Protein 6JQD (pdb70)

Structure (mmCIF, N/CA/C/O backbone):
data_6JQD
#
_entry.id   6JQD
#
_cell.length_a   42.373
_cell.length_b   79.725
_cell.length_c   48.580
_cell.angle_alpha   90.000
_cell.angle_beta   115.850
_cell.angle_gamma   90.000
#
_symmetry.space_group_name_H-M   'P 1 21 1'
#
loop_
_entity.id
_entity.type
_entity.pdbx_description
1 polymer 'Carbonic anhydrase'
2 non-polymer 'ZINC ION'
3 water water
#
loop_
_atom_site.group_PDB
_atom_site.id
_atom_site.type_symbol
_atom_site.label_atom_id
_atom_site.label_alt_id
_atom_site.label_comp_id
_atom_site.label_asym_id
_atom_site.label_entity_id
_atom_site.label_seq_id
_atom_site.pdbx_PDB_ins_code
_atom_site.Cartn_x
_atom_site.Cartn_y
_atom_site.Cartn_z
_atom_site.occupancy
_atom_site.B_iso_or_equiv
_atom_site.auth_seq_id
_atom_site.auth_comp_id
_atom_site.auth_asym_id
_atom_site.auth_atom_id
_atom_site.pdbx_PDB_model_num
ATOM 1 N N . MET A 1 1 ? 105.700 5.462 120.677 1.00 42.33 1 MET A N 1
ATOM 2 C CA . MET A 1 1 ? 104.817 5.941 121.801 1.00 35.41 1 MET A CA 1
ATOM 3 C C . MET A 1 1 ? 104.630 7.458 121.736 1.00 33.23 1 MET A C 1
ATOM 4 O O . MET A 1 1 ? 103.730 7.948 122.443 1.00 33.23 1 MET A O 1
ATOM 9 N N . THR A 1 2 ? 105.455 8.169 120.953 1.00 30.26 2 THR A N 1
ATOM 10 C CA . THR A 1 2 ? 105.334 9.626 120.658 1.00 23.39 2 THR A CA 1
ATOM 11 C C . THR A 1 2 ? 105.279 9.811 119.128 1.00 19.40 2 THR A C 1
ATOM 12 O O . THR A 1 2 ? 106.139 10.461 118.572 1.00 19.27 2 THR A O 1
ATOM 16 N N . ASN A 1 3 ? 104.224 9.352 118.461 1.00 16.97 3 ASN A N 1
ATOM 17 C CA . ASN A 1 3 ? 104.109 9.511 116.979 1.00 19.38 3 ASN A CA 1
ATOM 18 C C . ASN A 1 3 ? 104.181 10.991 116.563 1.00 18.40 3 ASN A C 1
ATOM 19 O O . ASN A 1 3 ? 104.950 11.301 115.684 1.00 17.00 3 ASN A O 1
ATOM 24 N N . VAL A 1 4 ? 103.407 11.887 117.168 1.00 17.73 4 VAL A N 1
ATOM 25 C CA . VAL A 1 4 ? 103.458 13.337 116.831 1.00 18.41 4 VAL A CA 1
ATOM 26 C C . VAL A 1 4 ? 104.905 13.847 116.964 1.00 16.47 4 VAL A C 1
ATOM 27 O O . VAL A 1 4 ? 105.385 14.520 116.043 1.00 18.44 4 VAL A O 1
ATOM 31 N N . ALA A 1 5 ? 105.597 13.530 118.069 1.00 15.69 5 ALA A N 1
ATOM 32 C CA . ALA A 1 5 ? 106.943 14.111 118.295 1.00 16.57 5 ALA A CA 1
ATOM 33 C C . ALA A 1 5 ? 107.873 13.539 117.236 1.00 16.04 5 ALA A C 1
ATOM 34 O O . ALA A 1 5 ? 108.729 14.274 116.726 1.00 15.66 5 ALA A O 1
ATOM 36 N N . ASP A 1 6 ? 107.662 12.267 116.885 1.00 20.04 6 ASP A N 1
ATOM 37 C CA . ASP A 1 6 ? 108.580 11.508 116.000 1.00 17.77 6 ASP A CA 1
ATOM 38 C C . ASP A 1 6 ? 108.426 12.038 114.585 1.00 18.07 6 ASP A C 1
ATOM 39 O O . ASP A 1 6 ? 109.466 12.260 113.918 1.00 19.40 6 ASP A O 1
ATOM 44 N N . ILE A 1 7 ? 107.205 12.289 114.154 1.00 17.37 7 ILE A N 1
ATOM 45 C CA . ILE A 1 7 ? 106.978 12.794 112.763 1.00 15.77 7 ILE A CA 1
ATOM 46 C C . ILE A 1 7 ? 107.490 14.229 112.645 1.00 16.71 7 ILE A C 1
ATOM 47 O O . ILE A 1 7 ? 108.008 14.597 111.625 1.00 17.97 7 ILE A O 1
ATOM 52 N N . GLU A 1 8 ? 107.332 15.041 113.664 1.00 14.92 8 GLU A N 1
ATOM 53 C CA . GLU A 1 8 ? 107.774 16.470 113.594 1.00 16.75 8 GLU A CA 1
ATOM 54 C C . GLU A 1 8 ? 109.314 16.515 113.504 1.00 17.32 8 GLU A C 1
ATOM 55 O O . GLU A 1 8 ? 109.844 17.288 112.690 1.00 18.63 8 GLU A O 1
ATOM 61 N N . ALA A 1 9 ? 110.014 15.725 114.298 1.00 19.99 9 ALA A N 1
ATOM 62 C CA . ALA A 1 9 ? 111.490 15.645 114.279 1.00 19.53 9 ALA A CA 1
ATOM 63 C C . ALA A 1 9 ? 111.986 15.112 112.925 1.00 20.60 9 ALA A C 1
ATOM 64 O O . ALA A 1 9 ? 113.019 15.589 112.408 1.00 20.67 9 ALA A O 1
ATOM 66 N N . ALA A 1 10 ? 111.330 14.085 112.384 1.00 21.71 10 ALA A N 1
ATOM 67 C CA . ALA A 1 10 ? 111.679 13.509 111.058 1.00 19.41 10 ALA A CA 1
ATOM 68 C C . ALA A 1 10 ? 111.373 14.554 109.971 1.00 18.80 10 ALA A C 1
ATOM 69 O O . ALA A 1 10 ? 112.159 14.736 109.001 1.00 19.08 10 ALA A O 1
ATOM 71 N N . ASN A 1 11 ? 110.261 15.276 110.102 1.00 17.68 11 ASN A N 1
ATOM 72 C CA . ASN A 1 11 ? 109.948 16.372 109.150 1.00 15.42 11 ASN A CA 1
ATOM 73 C C . ASN A 1 11 ? 111.005 17.489 109.232 1.00 17.91 11 ASN A C 1
ATOM 74 O O . ASN A 1 11 ? 111.243 18.105 108.199 1.00 21.36 11 ASN A O 1
ATOM 79 N N . ALA A 1 12 ? 111.651 17.733 110.377 1.00 18.06 12 ALA A N 1
ATOM 80 C CA . ALA A 1 12 ? 112.621 18.852 110.491 1.00 19.63 12 ALA A CA 1
ATOM 81 C C . ALA A 1 12 ? 113.860 18.489 109.665 1.00 20.60 12 ALA A C 1
ATOM 82 O O . ALA A 1 12 ? 114.390 19.405 108.977 1.00 20.58 12 ALA A O 1
ATOM 84 N N . GLN A 1 13 ? 114.230 17.195 109.644 1.00 22.01 13 GLN A N 1
ATOM 85 C CA . GLN A 1 13 ? 115.363 16.689 108.814 1.00 24.39 13 GLN A CA 1
ATOM 86 C C . GLN A 1 13 ? 114.989 16.804 107.322 1.00 22.78 13 GLN A C 1
ATOM 87 O O . GLN A 1 13 ? 115.832 17.181 106.483 1.00 24.29 13 GLN A O 1
ATOM 93 N N . TYR A 1 14 ? 113.754 16.476 106.974 1.00 21.82 14 TYR A N 1
ATOM 94 C CA . TYR A 1 14 ? 113.288 16.520 105.571 1.00 20.46 14 TYR A CA 1
ATOM 95 C C . TYR A 1 14 ? 113.343 17.976 105.078 1.00 22.52 14 TYR A C 1
ATOM 96 O O . TYR A 1 14 ? 113.836 18.288 103.976 1.00 21.64 14 TYR A O 1
ATOM 105 N N . ALA A 1 15 ? 112.792 18.897 105.862 1.00 23.43 15 ALA A N 1
ATOM 106 C CA . ALA A 1 15 ? 112.675 20.316 105.488 1.00 23.72 15 ALA A CA 1
ATOM 107 C C . ALA A 1 15 ? 114.077 20.926 105.357 1.00 24.06 15 ALA A C 1
ATOM 108 O O . ALA A 1 15 ? 114.239 21.753 104.484 1.00 20.34 15 ALA A O 1
ATOM 110 N N . ALA A 1 16 ? 115.007 20.550 106.233 1.00 24.84 16 ALA A N 1
ATOM 111 C CA . ALA A 1 16 ? 116.402 21.061 106.262 1.00 26.65 16 ALA A CA 1
ATOM 112 C C . ALA A 1 16 ? 117.057 20.925 104.884 1.00 27.88 16 ALA A C 1
ATOM 113 O O . ALA A 1 16 ? 117.879 21.822 104.537 1.00 30.52 16 ALA A O 1
ATOM 115 N N . ALA A 1 17 ? 116.709 19.860 104.152 1.00 28.22 17 ALA A N 1
ATOM 116 C CA . ALA A 1 17 ? 117.353 19.388 102.898 1.00 24.55 17 ALA A CA 1
ATOM 117 C C . ALA A 1 17 ? 116.432 19.540 101.676 1.00 26.77 17 ALA A C 1
ATOM 118 O O . ALA A 1 17 ? 116.890 19.258 100.539 1.00 29.62 17 ALA A O 1
ATOM 120 N N . PHE A 1 18 ? 115.199 20.016 101.894 1.00 27.61 18 PHE A N 1
ATOM 121 C CA . PHE A 1 18 ? 114.153 20.204 100.854 1.00 26.62 18 PHE A CA 1
ATOM 122 C C . PHE A 1 18 ? 114.455 21.437 99.991 1.00 26.81 18 PHE A C 1
ATOM 123 O O . PHE A 1 18 ? 114.802 22.513 100.500 1.00 22.44 18 PHE A O 1
ATOM 131 N N . THR A 1 19 ? 114.269 21.272 98.688 1.00 26.61 19 THR A N 1
ATOM 132 C CA . THR A 1 19 ? 114.473 22.320 97.663 1.00 26.43 19 THR A CA 1
ATOM 133 C C . THR A 1 19 ? 113.454 22.105 96.544 1.00 26.42 19 THR A C 1
ATOM 134 O O . THR A 1 19 ? 113.673 22.623 95.456 1.00 27.86 19 THR A O 1
ATOM 138 N N . LYS A 1 20 ? 112.366 21.368 96.793 1.00 25.83 20 LYS A N 1
ATOM 139 C CA . LYS A 1 20 ? 111.363 21.091 95.720 1.00 27.96 20 LYS A CA 1
ATOM 140 C C . LYS A 1 20 ? 110.169 22.056 95.834 1.00 27.36 20 LYS A C 1
ATOM 141 O O . LYS A 1 20 ? 109.087 21.670 95.403 1.00 27.00 20 LYS A O 1
ATOM 147 N N . GLY A 1 21 ? 110.331 23.221 96.462 1.00 25.90 21 GLY A N 1
ATOM 148 C CA . GLY A 1 21 ? 109.226 24.141 96.780 1.00 24.82 21 GLY A CA 1
ATOM 149 C C . GLY A 1 21 ? 108.558 24.783 95.572 1.00 25.45 21 GLY A C 1
ATOM 150 O O . GLY A 1 21 ? 107.439 25.295 95.739 1.00 22.91 21 GLY A O 1
ATOM 151 N N . HIS A 1 22 ? 109.172 24.754 94.382 1.00 26.86 22 HIS A N 1
ATOM 152 C CA . HIS A 1 22 ? 108.597 25.388 93.157 1.00 29.56 22 HIS A CA 1
ATOM 153 C C . HIS A 1 22 ? 107.989 24.333 92.223 1.00 29.86 22 HIS A C 1
ATOM 154 O O . HIS A 1 22 ? 107.605 24.717 91.083 1.00 32.12 22 HIS A O 1
ATOM 161 N N . LEU A 1 23 ? 107.848 23.069 92.647 1.00 28.07 23 LEU A N 1
ATOM 162 C CA . LEU A 1 23 ? 107.113 22.081 91.808 1.00 31.59 23 LEU A CA 1
ATOM 163 C C . LEU A 1 23 ? 105.698 22.607 91.561 1.00 27.25 23 LEU A C 1
ATOM 164 O O . LEU A 1 23 ? 105.021 23.049 92.495 1.00 32.29 23 LEU A O 1
ATOM 169 N N . PRO A 1 24 ? 105.182 22.508 90.314 1.00 27.77 24 PRO A N 1
ATOM 170 C CA . PRO A 1 24 ? 103.791 22.851 90.015 1.00 27.13 24 PRO A CA 1
ATOM 171 C C . PRO A 1 24 ? 102.809 21.794 90.548 1.00 26.33 24 PRO A C 1
ATOM 172 O O . PRO A 1 24 ? 103.223 20.655 90.765 1.00 24.50 24 PRO A O 1
ATOM 176 N N . GLY A 1 25 ? 101.543 22.172 90.673 1.00 26.52 25 GLY A N 1
ATOM 177 C CA . GLY A 1 25 ? 100.450 21.295 91.125 1.00 24.03 25 GLY A CA 1
ATOM 178 C C . GLY A 1 25 ? 100.166 20.164 90.133 1.00 21.65 25 GLY A C 1
ATOM 179 O O . GLY A 1 25 ? 100.193 18.989 90.520 1.00 22.27 25 GLY A O 1
ATOM 180 N N . PRO A 1 26 ? 99.836 20.453 88.851 1.00 23.16 26 PRO A N 1
ATOM 181 C CA . PRO A 1 26 ? 99.510 19.396 87.886 1.00 19.97 26 PRO A CA 1
ATOM 182 C C . PRO A 1 26 ? 100.618 18.357 87.833 1.00 20.69 26 PRO A C 1
ATOM 183 O O . PRO A 1 26 ? 101.757 18.737 87.622 1.00 18.86 26 PRO A O 1
ATOM 187 N N . PRO A 1 27 ? 100.321 17.037 88.023 1.00 19.08 27 PRO A N 1
ATOM 188 C CA . PRO A 1 27 ? 101.341 15.993 87.961 1.00 18.42 27 PRO A CA 1
ATOM 189 C C . PRO A 1 27 ? 102.081 15.897 86.611 1.00 17.55 27 PRO A C 1
ATOM 190 O O . PRO A 1 27 ? 101.463 15.943 85.608 1.00 17.91 27 PRO A O 1
ATOM 194 N N . LYS A 1 28 ? 103.414 15.795 86.651 1.00 21.62 28 LYS A N 1
ATOM 195 C CA . LYS A 1 28 ? 104.313 15.858 85.482 1.00 21.21 28 LYS A CA 1
ATOM 196 C C . LYS A 1 28 ? 103.997 14.734 84.512 1.00 21.66 28 LYS A C 1
ATOM 197 O O . LYS A 1 28 ? 103.953 14.989 83.273 1.00 24.16 28 LYS A O 1
ATOM 203 N N . ARG A 1 29 ? 103.745 13.547 85.059 1.00 20.34 29 ARG A N 1
ATOM 204 C CA . ARG A 1 29 ? 103.467 12.318 84.286 1.00 18.34 29 ARG A CA 1
ATOM 205 C C . ARG A 1 29 ? 101.983 12.238 83.913 1.00 17.53 29 ARG A C 1
ATOM 206 O O . ARG A 1 29 ? 101.599 11.211 83.352 1.00 15.18 29 ARG A O 1
ATOM 214 N N . LYS A 1 30 ? 101.150 13.212 84.270 1.00 18.21 30 LYS A N 1
ATOM 215 C CA . LYS A 1 30 ? 99.722 13.162 83.894 1.00 17.13 30 LYS A CA 1
ATOM 216 C C . LYS A 1 30 ? 99.087 11.799 84.254 1.00 17.82 30 LYS A C 1
ATOM 217 O O . LYS A 1 30 ? 98.262 11.206 83.418 1.00 16.60 30 LYS A O 1
ATOM 223 N N . LEU A 1 31 ? 99.393 11.347 85.467 1.00 18.09 31 LEU A N 1
ATOM 224 C CA . LEU A 1 31 ? 99.027 10.017 85.989 1.00 19.28 31 LEU A CA 1
ATOM 225 C C . LEU A 1 31 ? 98.353 10.125 87.359 1.00 16.74 31 LEU A C 1
ATOM 226 O O . LEU A 1 31 ? 98.806 10.918 88.204 1.00 14.94 31 LEU A O 1
ATOM 231 N N . ALA A 1 32 ? 97.306 9.330 87.558 1.00 14.24 32 ALA A N 1
ATOM 232 C CA . ALA A 1 32 ? 96.704 9.032 88.879 1.00 13.64 32 ALA A CA 1
ATOM 233 C C . ALA A 1 32 ? 96.913 7.554 89.178 1.00 14.24 32 ALA A C 1
ATOM 234 O O . ALA A 1 32 ? 96.683 6.695 88.313 1.00 13.09 32 ALA A O 1
ATOM 236 N N . VAL A 1 33 ? 97.439 7.310 90.363 1.00 14.21 33 VAL A N 1
ATOM 237 C CA . VAL A 1 33 ? 97.542 5.950 90.974 1.00 14.86 33 VAL A CA 1
ATOM 238 C C . VAL A 1 33 ? 96.404 5.760 91.994 1.00 15.21 33 VAL A C 1
ATOM 239 O O . VAL A 1 33 ? 96.226 6.645 92.870 1.00 18.11 33 VAL A O 1
ATOM 243 N N . VAL A 1 34 ? 95.723 4.608 91.966 1.00 16.48 34 VAL A N 1
ATOM 244 C CA . VAL A 1 34 ? 94.763 4.191 93.021 1.00 14.44 34 VAL A CA 1
ATOM 245 C C . VAL A 1 34 ? 95.293 2.898 93.637 1.00 13.75 34 VAL A C 1
ATOM 246 O O . VAL A 1 34 ? 95.447 1.909 92.914 1.00 14.64 34 VAL A O 1
ATOM 250 N N . THR A 1 35 ? 95.615 2.949 94.926 1.00 14.28 35 THR A N 1
ATOM 251 C CA . THR A 1 35 ? 96.060 1.761 95.673 1.00 14.04 35 THR A CA 1
ATOM 252 C C . THR A 1 35 ? 95.538 1.723 97.112 1.00 14.67 35 THR A C 1
ATOM 253 O O . THR A 1 35 ? 94.689 2.580 97.552 1.00 12.05 35 THR A O 1
ATOM 257 N N . CYS A 1 36 ? 95.949 0.683 97.852 1.00 15.02 36 CYS A N 1
ATOM 258 C CA . CYS A 1 36 ? 95.540 0.494 99.253 1.00 15.07 36 CYS A CA 1
ATOM 259 C C . CYS A 1 36 ? 96.355 1.413 100.157 1.00 15.04 36 CYS A C 1
ATOM 260 O O . CYS A 1 36 ? 97.512 1.791 99.835 1.00 13.20 36 CYS A O 1
ATOM 263 N N . MET A 1 37 ? 95.767 1.713 101.286 1.00 14.50 37 MET A N 1
ATOM 264 C CA . MET A 1 37 ? 96.403 2.467 102.410 1.00 16.26 37 MET A CA 1
ATOM 265 C C . MET A 1 37 ? 97.461 1.606 103.116 1.00 14.96 37 MET A C 1
ATOM 266 O O . MET A 1 37 ? 98.120 2.082 104.111 1.00 14.97 37 MET A O 1
ATOM 271 N N . ASP A 1 38 ? 97.639 0.361 102.691 1.00 15.25 38 ASP A N 1
ATOM 272 C CA . ASP A 1 38 ? 98.468 -0.632 103.405 1.00 15.52 38 ASP A CA 1
ATOM 273 C C . ASP A 1 38 ? 99.838 -0.052 103.743 1.00 13.87 38 ASP A C 1
ATOM 274 O O . ASP A 1 38 ? 100.425 0.584 102.892 1.00 16.58 38 ASP A O 1
ATOM 279 N N . ALA A 1 39 ? 100.288 -0.220 105.001 1.00 13.22 39 ALA A N 1
ATOM 280 C CA . ALA A 1 39 ? 101.467 0.476 105.546 1.00 14.74 39 ALA A CA 1
ATOM 281 C C . ALA A 1 39 ? 102.743 -0.022 104.849 1.00 16.37 39 ALA A C 1
ATOM 282 O O . ALA A 1 39 ? 103.738 0.687 104.871 1.00 17.63 39 ALA A O 1
ATOM 284 N N . ARG A 1 40 ? 102.727 -1.216 104.241 1.00 17.09 40 ARG A N 1
ATOM 285 C CA . ARG A 1 40 ? 103.930 -1.806 103.608 1.00 18.20 40 ARG A CA 1
ATOM 286 C C . ARG A 1 40 ? 104.196 -1.292 102.177 1.00 17.44 40 ARG A C 1
ATOM 287 O O . ARG A 1 40 ? 105.260 -1.633 101.607 1.00 17.88 40 ARG A O 1
ATOM 295 N N . ILE A 1 41 ? 103.264 -0.540 101.587 1.00 17.70 41 ILE A N 1
ATOM 296 C CA . ILE A 1 41 ? 103.400 0.051 100.233 1.00 16.68 41 ILE A CA 1
ATOM 297 C C . ILE A 1 41 ? 103.817 1.520 100.344 1.00 17.12 41 ILE A C 1
ATOM 298 O O . ILE A 1 41 ? 102.961 2.348 100.695 1.00 17.52 41 ILE A O 1
ATOM 303 N N . ASP A 1 42 ? 105.099 1.799 100.070 1.00 19.74 42 ASP A N 1
ATOM 304 C CA . ASP A 1 42 ? 105.569 3.132 99.662 1.00 19.61 42 ASP A CA 1
ATOM 305 C C . ASP A 1 42 ? 105.359 3.252 98.152 1.00 21.44 42 ASP A C 1
ATOM 306 O O . ASP A 1 42 ? 106.164 2.699 97.355 1.00 20.00 42 ASP A O 1
ATOM 311 N N . VAL A 1 43 ? 104.387 4.058 97.758 1.00 21.08 43 VAL A N 1
ATOM 312 C CA . VAL A 1 43 ? 104.004 4.120 96.328 1.00 17.96 43 VAL A CA 1
ATOM 313 C C . VAL A 1 43 ? 105.219 4.655 95.555 1.00 18.49 43 VAL A C 1
ATOM 314 O O . VAL A 1 43 ? 105.561 4.061 94.561 1.00 19.30 43 VAL A O 1
ATOM 318 N N . PHE A 1 44 ? 105.892 5.702 96.022 1.00 18.99 44 PHE A N 1
ATOM 319 C CA . PHE A 1 44 ? 106.992 6.396 95.304 1.00 17.22 44 PHE A CA 1
ATOM 320 C C . PHE A 1 44 ? 108.142 5.428 95.050 1.00 20.02 44 PHE A C 1
ATOM 321 O O . PHE A 1 44 ? 108.730 5.507 93.962 1.00 18.49 44 PHE A O 1
ATOM 329 N N . SER A 1 45 ? 108.468 4.575 96.018 1.00 18.96 45 SER A N 1
ATOM 330 C CA . SER A 1 45 ? 109.594 3.611 95.897 1.00 20.40 45 SER A CA 1
ATOM 331 C C . SER A 1 45 ? 109.146 2.484 94.945 1.00 20.34 45 SER A C 1
ATOM 332 O O . SER A 1 45 ? 109.896 2.180 94.008 1.00 18.88 45 SER A O 1
ATOM 335 N N . VAL A 1 46 ? 107.931 1.925 95.126 1.00 20.20 46 VAL A N 1
ATOM 336 C CA . VAL A 1 46 ? 107.426 0.734 94.358 1.00 17.99 46 VAL A CA 1
ATOM 337 C C . VAL A 1 46 ? 107.401 1.016 92.837 1.00 18.89 46 VAL A C 1
ATOM 338 O O . VAL A 1 46 ? 107.722 0.074 92.017 1.00 17.63 46 VAL A O 1
ATOM 342 N N . LEU A 1 47 ? 107.045 2.252 92.440 1.00 18.23 47 LEU A N 1
ATOM 343 C CA . LEU A 1 47 ? 106.772 2.702 91.042 1.00 19.19 47 LEU A CA 1
ATOM 344 C C . LEU A 1 47 ? 107.917 3.590 90.532 1.00 18.47 47 LEU A C 1
ATOM 345 O O . LEU A 1 47 ? 107.818 4.034 89.383 1.00 18.81 47 LEU A O 1
ATOM 350 N N . GLY A 1 48 ? 108.828 4.038 91.405 1.00 22.11 48 GLY A N 1
ATOM 351 C CA . GLY A 1 48 ? 109.922 4.954 91.019 1.00 19.57 48 GLY A CA 1
ATOM 352 C C . GLY A 1 48 ? 109.416 6.359 90.732 1.00 22.05 48 GLY A C 1
ATOM 353 O O . GLY A 1 48 ? 109.877 6.989 89.730 1.00 22.24 48 GLY A O 1
ATOM 354 N N . LEU A 1 49 ? 108.462 6.833 91.548 1.00 20.32 49 LEU A N 1
ATOM 355 C CA . LEU A 1 49 ? 107.922 8.211 91.450 1.00 21.47 49 LEU A CA 1
ATOM 356 C C . LEU A 1 49 ? 108.880 9.129 92.216 1.00 23.11 49 LEU A C 1
ATOM 357 O O . LEU A 1 49 ? 109.468 8.654 93.225 1.00 22.43 49 LEU A O 1
ATOM 362 N N . THR A 1 50 ? 108.995 10.375 91.769 1.00 23.94 50 THR A N 1
ATOM 363 C CA . THR A 1 50 ? 109.541 11.547 92.508 1.00 24.36 50 THR A CA 1
ATOM 364 C C . THR A 1 50 ? 108.423 12.568 92.793 1.00 22.49 50 THR A C 1
ATOM 365 O O . THR A 1 50 ? 107.370 12.499 92.120 1.00 22.01 50 THR A O 1
ATOM 369 N N . GLU A 1 51 ? 108.658 13.470 93.743 1.00 20.24 51 GLU A N 1
ATOM 370 C CA . GLU A 1 51 ? 107.676 14.519 94.125 1.00 22.98 51 GLU A CA 1
ATOM 371 C C . GLU A 1 51 ? 107.296 15.207 92.819 1.00 17.94 51 GLU A C 1
ATOM 372 O O . GLU A 1 51 ? 108.220 15.404 92.015 1.00 16.72 51 GLU A O 1
ATOM 378 N N . GLY A 1 52 ? 106.005 15.462 92.611 1.00 17.69 52 GLY A N 1
ATOM 379 C CA . GLY A 1 52 ? 105.434 16.187 91.457 1.00 18.44 52 GLY A CA 1
ATOM 380 C C . GLY A 1 52 ? 105.013 15.255 90.294 1.00 16.68 52 GLY A C 1
ATOM 381 O O . GLY A 1 52 ? 104.380 15.760 89.368 1.00 19.29 52 GLY A O 1
ATOM 382 N N . ASP A 1 53 ? 105.323 13.956 90.310 1.00 18.53 53 ASP A N 1
ATOM 383 C CA . ASP A 1 53 ? 105.035 13.052 89.153 1.00 16.97 53 ASP A CA 1
ATOM 384 C C . ASP A 1 53 ? 103.534 12.709 88.995 1.00 16.91 53 ASP A C 1
ATOM 385 O O . ASP A 1 53 ? 103.031 12.756 87.812 1.00 17.16 53 ASP A O 1
ATOM 390 N N . ALA A 1 54 ? 102.902 12.147 90.038 1.00 17.04 54 ALA A N 1
ATOM 391 C CA . ALA A 1 54 ? 101.581 11.472 89.955 1.00 17.22 54 ALA A CA 1
ATOM 392 C C . ALA A 1 54 ? 100.702 11.754 91.180 1.00 14.46 54 ALA A C 1
ATOM 393 O O . ALA A 1 54 ? 101.237 11.726 92.329 1.00 16.13 54 ALA A O 1
ATOM 395 N N . HIS A 1 55 ? 99.407 11.984 90.974 1.00 15.26 55 HIS A N 1
ATOM 396 C CA . HIS A 1 55 ? 98.435 11.910 92.092 1.00 13.37 55 HIS A CA 1
ATOM 397 C C . HIS A 1 55 ? 98.409 10.482 92.616 1.00 12.79 55 HIS A C 1
ATOM 398 O O . HIS A 1 55 ? 98.483 9.500 91.826 1.00 13.09 55 HIS A O 1
ATOM 405 N N . VAL A 1 56 ? 98.447 10.343 93.934 1.00 12.24 56 VAL A N 1
ATOM 406 C CA . VAL A 1 56 ? 98.323 9.012 94.618 1.00 13.76 56 VAL A CA 1
ATOM 407 C C . VAL A 1 56 ? 97.105 9.012 95.558 1.00 12.37 56 VAL A C 1
ATOM 408 O O . VAL A 1 56 ? 97.082 9.754 96.549 1.00 13.68 56 VAL A O 1
ATOM 412 N N . ILE A 1 57 ? 96.109 8.221 95.188 1.00 11.47 57 ILE A N 1
ATOM 413 C CA . ILE A 1 57 ? 94.803 8.034 95.870 1.00 11.48 57 ILE A CA 1
ATOM 414 C C . ILE A 1 57 ? 94.871 6.719 96.631 1.00 13.05 57 ILE A C 1
ATOM 415 O O . ILE A 1 57 ? 95.186 5.712 95.982 1.00 14.18 57 ILE A O 1
ATOM 420 N N . ARG A 1 58 ? 94.723 6.752 97.960 1.00 12.34 58 ARG A N 1
ATOM 421 C CA . ARG A 1 58 ? 94.807 5.518 98.780 1.00 13.95 58 ARG A CA 1
ATOM 422 C C . ARG A 1 58 ? 93.572 5.377 99.665 1.00 12.14 58 ARG A C 1
ATOM 423 O O . ARG A 1 58 ? 93.137 6.345 100.344 1.00 10.89 58 ARG A O 1
ATOM 431 N N . ASN A 1 59 ? 92.998 4.180 99.708 1.00 11.82 59 ASN A N 1
ATOM 432 C CA . ASN A 1 59 ? 91.859 3.881 100.600 1.00 13.16 59 ASN A CA 1
ATOM 433 C C . ASN A 1 59 ? 91.962 2.395 100.928 1.00 12.14 59 ASN A C 1
ATOM 434 O O . ASN A 1 59 ? 92.809 1.709 100.294 1.00 13.74 59 ASN A O 1
ATOM 439 N N . ALA A 1 60 ? 91.143 1.937 101.857 1.00 13.19 60 ALA A N 1
ATOM 440 C CA . ALA A 1 60 ? 91.113 0.531 102.319 1.00 13.06 60 ALA A CA 1
ATOM 441 C C . ALA A 1 60 ? 90.675 -0.351 101.143 1.00 14.08 60 ALA A C 1
ATOM 442 O O . ALA A 1 60 ? 89.560 -0.198 100.670 1.00 13.30 60 ALA A O 1
ATOM 444 N N . GLY A 1 61 ? 91.582 -1.193 100.684 1.00 13.96 61 GLY A N 1
ATOM 445 C CA . GLY A 1 61 ? 91.424 -2.065 99.517 1.00 14.36 61 GLY A CA 1
ATOM 446 C C . GLY A 1 61 ? 91.829 -1.448 98.175 1.00 13.60 61 GLY A C 1
ATOM 447 O O . GLY A 1 61 ? 91.958 -2.210 97.175 1.00 16.57 61 GLY A O 1
ATOM 448 N N . GLY A 1 62 ? 92.011 -0.145 98.075 1.00 13.28 62 GLY A N 1
ATOM 449 C CA . GLY A 1 62 ? 92.334 0.503 96.783 1.00 12.22 62 GLY A CA 1
ATOM 450 C C . GLY A 1 62 ? 91.146 0.501 95.846 1.00 11.58 62 GLY A C 1
ATOM 451 O O . GLY A 1 62 ? 91.291 0.294 94.581 1.00 13.96 62 GLY A O 1
ATOM 452 N N . ARG A 1 63 ? 89.957 0.717 96.414 1.00 13.10 63 ARG A N 1
ATOM 453 C CA . ARG A 1 63 ? 88.712 0.532 95.665 1.00 12.42 63 ARG A CA 1
ATOM 454 C C . ARG A 1 63 ? 88.482 1.739 94.750 1.00 13.31 63 ARG A C 1
ATOM 455 O O . ARG A 1 63 ? 88.399 2.904 95.223 1.00 14.23 63 ARG A O 1
ATOM 463 N N . ALA A 1 64 ? 88.174 1.439 93.504 1.00 12.63 64 ALA A N 1
ATOM 464 C CA . ALA A 1 64 ? 87.960 2.457 92.451 1.00 12.95 64 ALA A CA 1
ATOM 465 C C . ALA A 1 64 ? 86.669 3.219 92.704 1.00 13.72 64 ALA A C 1
ATOM 466 O O . ALA A 1 64 ? 86.666 4.432 92.394 1.00 15.03 64 ALA A O 1
ATOM 468 N N . SER A 1 65 ? 85.609 2.564 93.163 1.00 13.53 65 SER A N 1
ATOM 469 C CA . SER A 1 65 ? 84.303 3.235 93.402 1.00 13.86 65 SER A CA 1
ATOM 470 C C . SER A 1 65 ? 84.472 4.485 94.255 1.00 14.33 65 SER A C 1
ATOM 471 O O . SER A 1 65 ? 83.941 5.516 93.910 1.00 18.22 65 SER A O 1
ATOM 474 N N . GLU A 1 66 ? 85.152 4.373 95.374 1.00 13.07 66 GLU A N 1
ATOM 475 C CA . GLU A 1 66 ? 85.408 5.513 96.273 1.00 14.52 66 GLU A CA 1
ATOM 476 C C . GLU A 1 66 ? 86.447 6.487 95.680 1.00 13.73 66 GLU A C 1
ATOM 477 O O . GLU A 1 66 ? 86.341 7.708 95.983 1.00 15.54 66 GLU A O 1
ATOM 483 N N . ALA A 1 67 ? 87.466 5.990 95.001 1.00 13.61 67 ALA A N 1
ATOM 484 C CA . ALA A 1 67 ? 88.477 6.825 94.312 1.00 13.86 67 ALA A CA 1
ATOM 485 C C . ALA A 1 67 ? 87.856 7.721 93.204 1.00 14.43 67 ALA A C 1
ATOM 486 O O . ALA A 1 67 ? 88.537 8.671 92.777 1.00 14.95 67 ALA A O 1
ATOM 488 N N . LEU A 1 68 ? 86.662 7.446 92.671 1.00 16.17 68 LEU A N 1
ATOM 489 C CA . LEU A 1 68 ? 86.170 8.210 91.494 1.00 15.09 68 LEU A CA 1
ATOM 490 C C . LEU A 1 68 ? 86.181 9.730 91.782 1.00 14.80 68 LEU A C 1
ATOM 491 O O . LEU A 1 68 ? 86.569 10.488 90.861 1.00 13.86 68 LEU A O 1
ATOM 496 N N . ARG A 1 69 ? 85.726 10.194 92.946 1.00 14.36 69 ARG A N 1
ATOM 497 C CA . ARG A 1 69 ? 85.662 11.670 93.184 1.00 15.25 69 ARG A CA 1
ATOM 498 C C . ARG A 1 69 ? 87.048 12.273 92.917 1.00 14.74 69 ARG A C 1
ATOM 499 O O . ARG A 1 69 ? 87.165 13.256 92.215 1.00 12.54 69 ARG A O 1
ATOM 507 N N . SER A 1 70 ? 88.057 11.676 93.540 1.00 13.33 70 SER A N 1
ATOM 508 C CA . SER A 1 70 ? 89.480 12.070 93.436 1.00 13.35 70 SER A CA 1
ATOM 509 C C . SER A 1 70 ? 89.996 11.990 91.990 1.00 15.18 70 SER A C 1
ATOM 510 O O . SER A 1 70 ? 90.704 12.931 91.573 1.00 12.98 70 SER A O 1
ATOM 513 N N . LEU A 1 71 ? 89.682 10.918 91.252 1.00 15.49 71 LEU A N 1
ATOM 514 C CA . LEU A 1 71 ? 90.046 10.766 89.835 1.00 15.27 71 LEU A CA 1
ATOM 515 C C . LEU A 1 71 ? 89.439 11.910 89.032 1.00 14.38 71 LEU A C 1
ATOM 516 O O . LEU A 1 71 ? 90.186 12.456 88.214 1.00 14.70 71 LEU A O 1
ATOM 521 N N . ILE A 1 72 ? 88.156 12.245 89.166 1.00 13.93 72 ILE A N 1
ATOM 522 C CA . ILE A 1 72 ? 87.581 13.361 88.375 1.00 14.59 72 ILE A CA 1
ATOM 523 C C . ILE A 1 72 ? 88.328 14.655 88.702 1.00 16.44 72 ILE A C 1
ATOM 524 O O . ILE A 1 72 ? 88.610 15.413 87.814 1.00 15.58 72 ILE A O 1
ATOM 529 N N . ILE A 1 73 ? 88.716 14.887 89.947 1.00 15.11 73 ILE A N 1
ATOM 530 C CA . ILE A 1 73 ? 89.426 16.147 90.286 1.00 15.06 73 ILE A CA 1
ATOM 531 C C . ILE A 1 73 ? 90.830 16.069 89.669 1.00 14.84 73 ILE A C 1
ATOM 532 O O . ILE A 1 73 ? 91.291 17.051 89.135 1.00 13.99 73 ILE A O 1
ATOM 537 N N . SER A 1 74 ? 91.486 14.924 89.812 1.00 14.30 74 SER A N 1
ATOM 538 C CA . SER A 1 74 ? 92.826 14.667 89.224 1.00 14.08 74 SER A CA 1
ATOM 539 C C . SER A 1 74 ? 92.778 15.063 87.741 1.00 14.66 74 SER A C 1
ATOM 540 O O . SER A 1 74 ? 93.619 15.832 87.295 1.00 13.10 74 SER A O 1
ATOM 543 N N . GLN A 1 75 ? 91.809 14.554 86.990 1.00 15.10 75 GLN A N 1
ATOM 544 C CA . GLN A 1 75 ? 91.781 14.785 85.518 1.00 14.37 75 GLN A CA 1
ATOM 545 C C . GLN A 1 75 ? 91.353 16.225 85.220 1.00 16.39 75 GLN A C 1
ATOM 546 O O . GLN A 1 75 ? 91.960 16.888 84.334 1.00 18.59 75 GLN A O 1
ATOM 552 N N . ARG A 1 76 ? 90.305 16.720 85.877 1.00 17.23 76 ARG A N 1
ATOM 553 C CA . ARG A 1 76 ? 89.697 17.994 85.461 1.00 16.72 76 ARG A CA 1
ATOM 554 C C . ARG A 1 76 ? 90.462 19.206 86.000 1.00 17.51 76 ARG A C 1
ATOM 555 O O . ARG A 1 76 ? 90.464 20.218 85.274 1.00 21.25 76 ARG A O 1
ATOM 563 N N . LEU A 1 77 ? 91.033 19.158 87.206 1.00 17.73 77 LEU A N 1
ATOM 564 C CA . LEU A 1 77 ? 91.808 20.272 87.818 1.00 18.91 77 LEU A CA 1
ATOM 565 C C . LEU A 1 77 ? 93.323 20.050 87.644 1.00 20.31 77 LEU A C 1
ATOM 566 O O . LEU A 1 77 ? 94.032 21.054 87.580 1.00 20.27 77 LEU A O 1
ATOM 571 N N . GLY A 1 78 ? 93.779 18.796 87.565 1.00 19.10 78 GLY A N 1
ATOM 572 C CA . GLY A 1 78 ? 95.224 18.447 87.560 1.00 17.66 78 GLY A CA 1
ATOM 573 C C . GLY A 1 78 ? 95.725 17.939 86.221 1.00 17.45 78 GLY A C 1
ATOM 574 O O . GLY A 1 78 ? 96.970 17.698 86.125 1.00 16.92 78 GLY A O 1
ATOM 575 N N . GLY A 1 79 ? 94.859 17.819 85.198 1.00 17.87 79 GLY A N 1
ATOM 576 C CA . GLY A 1 79 ? 95.280 17.467 83.820 1.00 19.61 79 GLY A CA 1
ATOM 577 C C . GLY A 1 79 ? 95.769 16.036 83.626 1.00 20.24 79 GLY A C 1
ATOM 578 O O . GLY A 1 79 ? 96.309 15.750 82.509 1.00 20.03 79 GLY A O 1
ATOM 579 N N . THR A 1 80 ? 95.564 15.124 84.584 1.00 16.66 80 THR A N 1
ATOM 580 C CA . THR A 1 80 ? 95.997 13.712 84.424 1.00 15.13 80 THR A CA 1
ATOM 581 C C . THR A 1 80 ? 95.139 13.070 83.325 1.00 16.04 80 THR A C 1
ATOM 582 O O . THR A 1 80 ? 94.002 13.550 83.120 1.00 16.76 80 THR A O 1
ATOM 586 N N . GLU A 1 81 ? 95.687 12.072 82.629 1.00 17.32 81 GLU A N 1
ATOM 587 C CA . GLU A 1 81 ? 95.036 11.471 81.432 1.00 19.71 81 GLU A CA 1
ATOM 588 C C . GLU A 1 81 ? 95.062 9.949 81.519 1.00 16.96 81 GLU A C 1
ATOM 589 O O . GLU A 1 81 ? 94.634 9.327 80.541 1.00 16.13 81 GLU A O 1
ATOM 595 N N . GLU A 1 82 ? 95.441 9.394 82.664 1.00 17.37 82 GLU A N 1
ATOM 596 C CA . GLU A 1 82 ? 95.717 7.950 82.786 1.00 17.03 82 GLU A CA 1
ATOM 597 C C . GLU A 1 82 ? 95.499 7.471 84.208 1.00 15.43 82 GLU A C 1
ATOM 598 O O . GLU A 1 82 ? 95.755 8.273 85.098 1.00 15.76 82 GLU A O 1
ATOM 604 N N . VAL A 1 83 ? 95.124 6.205 84.392 1.00 17.00 83 VAL A N 1
ATOM 605 C CA . VAL A 1 83 ? 94.915 5.681 85.762 1.00 13.97 83 VAL A CA 1
ATOM 606 C C . VAL A 1 83 ? 95.578 4.318 85.870 1.00 15.27 83 VAL A C 1
ATOM 607 O O . VAL A 1 83 ? 95.391 3.449 84.958 1.00 14.57 83 VAL A O 1
ATOM 611 N N . VAL A 1 84 ? 96.312 4.145 86.960 1.00 15.23 84 VAL A N 1
ATOM 612 C CA . VAL A 1 84 ? 96.821 2.809 87.345 1.00 14.80 84 VAL A CA 1
ATOM 613 C C . VAL A 1 84 ? 96.119 2.412 88.643 1.00 16.69 84 VAL A C 1
ATOM 614 O O . VAL A 1 84 ? 96.112 3.228 89.569 1.00 15.75 84 VAL A O 1
ATOM 618 N N . VAL A 1 8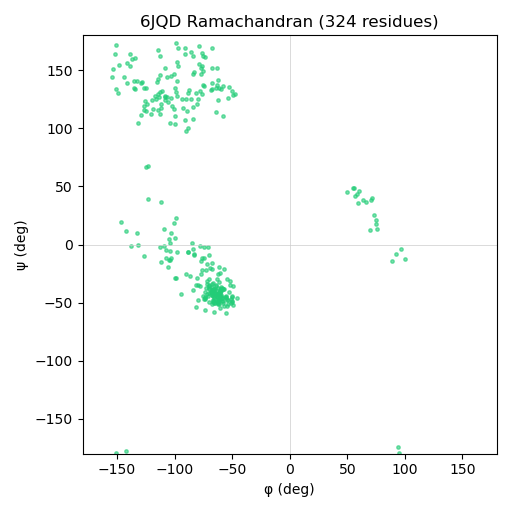5 ? 95.516 1.229 88.627 1.00 16.63 85 VAL A N 1
ATOM 619 C CA . VAL A 1 85 ? 94.885 0.606 89.822 1.00 15.82 85 VAL A CA 1
ATOM 620 C C . VAL A 1 85 ? 95.764 -0.543 90.301 1.00 14.38 85 VAL A C 1
ATOM 621 O O . VAL A 1 85 ? 96.053 -1.462 89.547 1.00 15.81 85 VAL A O 1
ATOM 625 N N . ILE A 1 86 ? 96.100 -0.498 91.579 1.00 14.63 86 ILE A N 1
ATOM 626 C CA . ILE A 1 86 ? 97.000 -1.486 92.208 1.00 16.35 86 ILE A CA 1
ATOM 627 C C . ILE A 1 86 ? 96.287 -2.002 93.471 1.00 15.69 86 ILE A C 1
ATOM 628 O O . ILE A 1 86 ? 96.130 -1.272 94.462 1.00 17.79 86 ILE A O 1
ATOM 633 N N . HIS A 1 87 ? 95.875 -3.264 93.447 1.00 13.08 87 HIS A N 1
ATOM 634 C CA . HIS A 1 87 ? 95.552 -4.022 94.674 1.00 15.03 87 HIS A CA 1
ATOM 635 C C . HIS A 1 87 ? 96.762 -4.858 95.066 1.00 13.58 87 HIS A C 1
ATOM 636 O O . HIS A 1 87 ? 97.766 -4.874 94.333 1.00 17.55 87 HIS A O 1
ATOM 643 N N . HIS A 1 88 ? 96.735 -5.437 96.263 1.00 16.03 88 HIS A N 1
ATOM 644 C CA . HIS A 1 88 ? 97.930 -6.143 96.767 1.00 15.13 88 HIS A CA 1
ATOM 645 C C . HIS A 1 88 ? 97.600 -7.458 97.478 1.00 15.16 88 HIS A C 1
ATOM 646 O O . HIS A 1 88 ? 96.489 -7.671 97.930 1.00 14.25 88 HIS A O 1
ATOM 653 N N . THR A 1 89 ? 98.615 -8.293 97.651 1.00 15.37 89 THR A N 1
ATOM 654 C CA . THR A 1 89 ? 98.485 -9.588 98.367 1.00 16.15 89 THR A CA 1
ATOM 655 C C . THR A 1 89 ? 98.406 -9.278 99.878 1.00 15.66 89 THR A C 1
ATOM 656 O O . THR A 1 89 ? 98.948 -8.224 100.344 1.00 17.16 89 THR A O 1
ATOM 660 N N . ASP A 1 90 ? 97.699 -10.116 100.650 1.00 17.01 90 ASP A N 1
ATOM 661 C CA . ASP A 1 90 ? 97.616 -9.977 102.117 1.00 18.21 90 ASP A CA 1
ATOM 662 C C . ASP A 1 90 ? 96.878 -8.680 102.408 1.00 17.92 90 ASP A C 1
ATOM 663 O O . ASP A 1 90 ? 97.220 -8.016 103.377 1.00 20.36 90 ASP A O 1
ATOM 668 N N . CYS A 1 91 ? 95.878 -8.335 101.586 1.00 17.19 91 CYS A N 1
ATOM 669 C CA . CYS A 1 91 ? 94.942 -7.226 101.932 1.00 17.16 91 CYS A CA 1
ATOM 670 C C . CYS A 1 91 ? 93.823 -7.676 102.906 1.00 18.29 91 CYS A C 1
ATOM 671 O O . CYS A 1 91 ? 93.127 -8.700 102.638 1.00 19.34 91 CYS A O 1
ATOM 674 N N . GLY A 1 92 ? 93.643 -6.888 103.981 1.00 17.34 92 GLY A N 1
ATOM 675 C CA . GLY A 1 92 ? 92.541 -7.012 104.952 1.00 18.39 92 GLY A CA 1
ATOM 676 C C . GLY A 1 92 ? 91.197 -7.114 104.255 1.00 17.78 92 GLY A C 1
ATOM 677 O O . GLY A 1 92 ? 90.327 -7.863 104.747 1.00 18.09 92 GLY A O 1
ATOM 678 N N . MET A 1 93 ? 91.011 -6.403 103.120 1.00 16.12 93 MET A N 1
ATOM 679 C CA . MET A 1 93 ? 89.675 -6.321 102.459 1.00 17.91 93 MET A CA 1
ATOM 680 C C . MET A 1 93 ? 89.334 -7.667 101.784 1.00 19.67 93 MET A C 1
ATOM 681 O O . MET A 1 93 ? 88.148 -7.898 101.549 1.00 18.34 93 MET A O 1
ATOM 686 N N . LEU A 1 94 ? 90.316 -8.527 101.460 1.00 18.94 94 LEU A N 1
ATOM 687 C CA . LEU A 1 94 ? 90.074 -9.919 100.979 1.00 24.03 94 LEU A CA 1
ATOM 688 C C . LEU A 1 94 ? 89.469 -10.761 102.097 1.00 24.43 94 LEU A C 1
ATOM 689 O O . LEU A 1 94 ? 88.559 -11.551 101.810 1.00 30.09 94 LEU A O 1
ATOM 694 N N . THR A 1 95 ? 90.076 -10.703 103.280 1.00 27.13 95 THR A N 1
ATOM 695 C CA . THR A 1 95 ? 89.912 -11.659 104.404 1.00 25.63 95 THR A CA 1
ATOM 696 C C . THR A 1 95 ? 88.516 -11.499 104.994 1.00 23.10 95 THR A C 1
ATOM 697 O O . THR A 1 95 ? 87.805 -12.499 105.140 1.00 22.92 95 THR A O 1
ATOM 701 N N . PHE A 1 96 ? 88.141 -10.264 105.270 1.00 19.67 96 PHE A N 1
ATOM 702 C CA . PHE A 1 96 ? 86.921 -9.963 106.053 1.00 21.57 96 PHE A CA 1
ATOM 703 C C . PHE A 1 96 ? 85.799 -9.492 105.149 1.00 21.08 96 PHE A C 1
ATOM 704 O O . PHE A 1 96 ? 86.074 -8.728 104.178 1.00 19.03 96 PHE A O 1
ATOM 712 N N . SER A 1 97 ? 84.569 -9.872 105.510 1.00 20.95 97 SER A N 1
ATOM 713 C CA . SER A 1 97 ? 83.273 -9.400 104.936 1.00 21.09 97 SER A CA 1
ATOM 714 C C . SER A 1 97 ? 82.710 -8.171 105.680 1.00 19.92 97 SER A C 1
ATOM 715 O O . SER A 1 97 ? 83.117 -7.884 106.828 1.00 17.99 97 SER A O 1
ATOM 718 N N . ASP A 1 98 ? 81.750 -7.492 105.059 1.00 20.27 98 ASP A N 1
ATOM 719 C CA . ASP A 1 98 ? 80.947 -6.432 105.733 1.00 19.93 98 ASP A CA 1
ATOM 720 C C . ASP A 1 98 ? 80.382 -6.911 107.072 1.00 19.73 98 ASP A C 1
ATOM 721 O O . ASP A 1 98 ? 80.540 -6.206 108.111 1.00 18.51 98 ASP A O 1
ATOM 726 N N . GLU A 1 99 ? 79.755 -8.081 107.086 1.00 21.61 99 GLU A N 1
ATOM 727 C CA . GLU A 1 99 ? 79.230 -8.646 108.358 1.00 24.44 99 GLU A CA 1
ATOM 728 C C . GLU A 1 99 ? 80.374 -8.815 109.374 1.00 23.89 99 GLU A C 1
ATOM 729 O O . GLU A 1 99 ? 80.173 -8.421 110.526 1.00 23.81 99 GLU A O 1
ATOM 735 N N . ASP A 1 100 ? 81.538 -9.362 108.981 1.00 22.58 100 ASP A N 1
ATOM 736 C CA . ASP A 1 100 ? 82.707 -9.546 109.888 1.00 23.13 100 ASP A CA 1
ATOM 737 C C . ASP A 1 100 ? 83.088 -8.208 110.514 1.00 19.52 100 ASP A C 1
ATOM 738 O O . ASP A 1 100 ? 83.429 -8.134 111.730 1.00 21.51 100 ASP A O 1
ATOM 743 N N . ILE A 1 101 ? 83.158 -7.164 109.713 1.00 18.59 101 ILE A N 1
ATOM 744 C CA . ILE A 1 101 ? 83.687 -5.856 110.208 1.00 20.54 101 ILE A CA 1
ATOM 745 C C . ILE A 1 101 ? 82.634 -5.234 111.115 1.00 19.55 101 ILE A C 1
ATOM 746 O O . ILE A 1 101 ? 82.983 -4.669 112.159 1.00 19.76 101 ILE A O 1
ATOM 751 N N . ARG A 1 102 ? 81.377 -5.347 110.713 1.00 20.92 102 ARG A N 1
ATOM 752 C CA . ARG A 1 102 ? 80.257 -4.805 111.511 1.00 20.64 102 ARG A CA 1
ATOM 753 C C . ARG A 1 102 ? 80.236 -5.458 112.881 1.00 22.06 102 ARG A C 1
ATOM 754 O O . ARG A 1 102 ? 79.943 -4.742 113.845 1.00 19.10 102 ARG A O 1
ATOM 762 N N . ALA A 1 103 ? 80.492 -6.761 112.950 1.00 23.05 103 ALA A N 1
ATOM 763 C CA . ALA A 1 103 ? 80.496 -7.545 114.211 1.00 22.57 103 ALA A CA 1
ATOM 764 C C . ALA A 1 103 ? 81.651 -7.050 115.094 1.00 24.71 103 ALA A C 1
ATOM 765 O O . ALA A 1 103 ? 81.436 -6.872 116.293 1.00 23.96 103 ALA A O 1
ATOM 767 N N . LYS A 1 104 ? 82.800 -6.730 114.498 1.00 23.16 104 LYS A N 1
ATOM 768 C CA . LYS A 1 104 ? 83.989 -6.274 115.246 1.00 24.33 104 LYS A CA 1
ATOM 769 C C . LYS A 1 104 ? 83.666 -4.909 115.874 1.00 20.48 104 LYS A C 1
ATOM 770 O O . LYS A 1 104 ? 84.084 -4.642 116.998 1.00 23.34 104 LYS A O 1
ATOM 776 N N . ILE A 1 105 ? 82.955 -4.034 115.158 1.00 19.48 105 ILE A N 1
ATOM 777 C CA . ILE A 1 105 ? 82.577 -2.681 115.634 1.00 20.52 105 ILE A CA 1
ATOM 778 C C . ILE A 1 105 ? 81.609 -2.846 116.811 1.00 20.51 105 ILE A C 1
ATOM 779 O O . ILE A 1 105 ? 81.769 -2.122 117.848 1.00 18.14 105 ILE A O 1
ATOM 784 N N . ARG A 1 106 ? 80.665 -3.780 116.688 1.00 23.06 106 ARG A N 1
ATOM 785 C CA . ARG A 1 106 ? 79.704 -4.082 117.793 1.00 25.47 106 ARG A CA 1
ATOM 786 C C . ARG A 1 106 ? 80.524 -4.598 118.992 1.00 25.23 106 ARG A C 1
ATOM 787 O O . ARG A 1 106 ? 80.382 -4.016 120.068 1.00 29.19 106 ARG A O 1
ATOM 795 N N . GLU A 1 107 ? 81.410 -5.581 118.802 1.00 25.91 107 GLU A N 1
ATOM 796 C CA . GLU A 1 107 ? 82.158 -6.247 119.912 1.00 27.55 107 GLU A CA 1
ATOM 797 C C . GLU A 1 107 ? 83.071 -5.227 120.613 1.00 25.21 107 GLU A C 1
ATOM 798 O O . GLU A 1 107 ? 83.177 -5.245 121.859 1.00 26.97 107 GLU A O 1
ATOM 804 N N . GLU A 1 108 ? 83.734 -4.358 119.845 1.00 20.62 108 GLU A N 1
ATOM 805 C CA . GLU A 1 108 ? 84.849 -3.536 120.348 1.00 20.58 108 GLU A CA 1
ATOM 806 C C . GLU A 1 108 ? 84.375 -2.151 120.813 1.00 20.42 108 GLU A C 1
ATOM 807 O O . GLU A 1 108 ? 84.851 -1.713 121.855 1.00 24.39 108 GLU A O 1
ATOM 813 N N . LEU A 1 109 ? 83.490 -1.481 120.082 1.00 20.50 109 LEU A N 1
ATOM 814 C CA . LEU A 1 109 ? 83.033 -0.105 120.398 1.00 20.88 109 LEU A CA 1
ATOM 815 C C . LEU A 1 109 ? 81.612 -0.096 120.978 1.00 22.18 109 LEU A C 1
ATOM 816 O O . LEU A 1 109 ? 81.241 0.965 121.500 1.00 25.08 109 LEU A O 1
ATOM 821 N N . GLY A 1 110 ? 80.819 -1.159 120.780 1.00 21.36 110 GLY A N 1
ATOM 822 C CA . GLY A 1 110 ? 79.382 -1.135 121.147 1.00 22.84 110 GLY A CA 1
ATOM 823 C C . GLY A 1 110 ? 78.562 -0.283 120.188 1.00 21.16 110 GLY A C 1
ATOM 824 O O . GLY A 1 110 ? 77.479 0.219 120.599 1.00 26.42 110 GLY A O 1
ATOM 825 N N . GLU A 1 111 ? 79.008 -0.112 118.945 1.00 22.94 111 GLU A N 1
ATOM 826 C CA . GLU A 1 111 ? 78.273 0.706 117.936 1.00 21.84 111 GLU A CA 1
ATOM 827 C C . GLU A 1 111 ? 77.663 -0.220 116.890 1.00 24.08 111 GLU A C 1
ATOM 828 O O . GLU A 1 111 ? 78.165 -1.320 116.692 1.00 26.65 111 GLU A O 1
ATOM 834 N N . ASP A 1 112 ? 76.559 0.215 116.291 1.00 30.35 112 ASP A N 1
ATOM 835 C CA . ASP A 1 112 ? 75.941 -0.482 115.136 1.00 27.18 112 ASP A CA 1
ATOM 836 C C . ASP A 1 112 ? 76.338 0.248 113.846 1.00 30.70 112 ASP A C 1
ATOM 837 O O . ASP A 1 112 ? 75.942 1.397 113.658 1.00 29.26 112 ASP A O 1
ATOM 842 N N . ALA A 1 113 ? 77.075 -0.437 112.964 1.00 24.91 113 ALA A N 1
ATOM 843 C CA . ALA A 1 113 ? 77.520 0.063 111.640 1.00 26.21 113 ALA A CA 1
ATOM 844 C C . ALA A 1 113 ? 76.819 -0.705 110.497 1.00 26.55 113 ALA A C 1
ATOM 845 O O . ALA A 1 113 ? 77.423 -0.923 109.449 1.00 23.02 113 ALA A O 1
ATOM 847 N N . SER A 1 114 ? 75.545 -1.064 110.668 1.00 29.37 114 SER A N 1
ATOM 848 C CA . SER A 1 114 ? 74.797 -1.983 109.772 1.00 33.10 114 SER A CA 1
ATOM 849 C C . SER A 1 114 ? 74.540 -1.335 108.402 1.00 35.69 114 SER A C 1
ATOM 850 O O . SER A 1 114 ? 74.314 -2.098 107.446 1.00 40.50 114 SER A O 1
ATOM 853 N N . ASP A 1 115 ? 74.612 0.004 108.309 1.00 33.39 115 ASP A N 1
ATOM 854 C CA . ASP A 1 115 ? 74.375 0.828 107.091 1.00 35.18 115 ASP A CA 1
ATOM 855 C C . ASP A 1 115 ? 75.673 1.442 106.556 1.00 34.24 115 ASP A C 1
ATOM 856 O O . ASP A 1 115 ? 75.587 2.297 105.641 1.00 35.09 115 ASP A O 1
ATOM 861 N N . ILE A 1 116 ? 76.842 0.979 107.020 1.00 30.03 116 ILE A N 1
ATOM 862 C CA . ILE A 1 116 ? 78.134 1.345 106.369 1.00 27.42 116 ILE A CA 1
ATOM 863 C C . ILE A 1 116 ? 78.619 0.148 105.532 1.00 22.32 116 ILE A C 1
ATOM 864 O O . ILE A 1 116 ? 78.693 -1.007 106.074 1.00 21.10 116 ILE A O 1
ATOM 869 N N . LYS A 1 117 ? 78.890 0.427 104.260 1.00 22.89 117 LYS A N 1
ATOM 870 C CA . LYS A 1 117 ? 79.450 -0.520 103.260 1.00 23.40 117 LYS A CA 1
ATOM 871 C C . LYS A 1 117 ? 80.973 -0.387 103.266 1.00 20.99 117 LYS A C 1
ATOM 872 O O . LYS A 1 117 ? 81.436 0.712 102.947 1.00 24.53 117 LYS A O 1
ATOM 878 N N . PHE A 1 118 ? 81.685 -1.448 103.625 1.00 16.12 118 PHE A N 1
ATOM 879 C CA . PHE A 1 118 ? 83.166 -1.425 103.792 1.00 15.73 118 PHE A CA 1
ATOM 880 C C . PHE A 1 118 ? 83.941 -1.725 102.504 1.00 14.11 118 PHE A C 1
ATOM 881 O O . PHE A 1 118 ? 85.138 -1.605 102.493 1.00 16.29 118 PHE A O 1
ATOM 889 N N . LEU A 1 119 ? 83.237 -2.098 101.444 1.00 16.29 119 LEU A N 1
ATOM 890 C CA . LEU A 1 119 ? 83.876 -2.382 100.128 1.00 17.38 119 LEU A CA 1
ATOM 891 C C . LEU A 1 119 ? 84.903 -3.508 100.184 1.00 17.39 119 LEU A C 1
ATOM 892 O O . LEU A 1 119 ? 85.947 -3.408 99.589 1.00 15.08 119 LEU A O 1
ATOM 897 N N . PRO A 1 120 ? 84.605 -4.652 100.821 1.00 16.11 120 PRO A N 1
ATOM 898 C CA . PRO A 1 120 ? 85.520 -5.774 100.760 1.00 16.96 120 PRO A CA 1
ATOM 899 C C . PRO A 1 120 ? 85.391 -6.528 99.416 1.00 15.94 120 PRO A C 1
ATOM 900 O O . PRO A 1 120 ? 84.588 -6.209 98.603 1.00 15.37 120 PRO A O 1
ATOM 904 N N . PHE A 1 121 ? 86.302 -7.458 99.176 1.00 16.41 121 PHE A N 1
ATOM 905 C CA . PHE A 1 121 ? 86.244 -8.262 97.930 1.00 17.01 121 PHE A CA 1
ATOM 906 C C . PHE A 1 121 ? 86.527 -9.724 98.257 1.00 15.02 121 PHE A C 1
ATOM 907 O O . PHE A 1 121 ? 86.993 -9.994 99.313 1.00 15.28 121 PHE A O 1
ATOM 915 N N . ARG A 1 122 ? 86.114 -10.613 97.359 1.00 17.33 122 ARG A N 1
ATOM 916 C CA . ARG A 1 122 ? 86.268 -12.063 97.636 1.00 19.57 122 ARG A CA 1
ATOM 917 C C . ARG A 1 122 ? 87.449 -12.686 96.873 1.00 18.51 122 ARG A C 1
ATOM 918 O O . ARG A 1 122 ? 87.706 -13.803 97.129 1.00 19.64 122 ARG A O 1
ATOM 926 N N . ASP A 1 123 ? 88.040 -11.985 95.914 1.00 16.66 123 ASP A N 1
ATOM 927 C CA . ASP A 1 123 ? 89.177 -12.537 95.125 1.00 15.74 123 ASP A CA 1
ATOM 928 C C . ASP A 1 123 ? 90.054 -11.369 94.679 1.00 15.22 123 ASP A C 1
ATOM 929 O O . ASP A 1 123 ? 89.499 -10.439 94.169 1.00 15.76 123 ASP A O 1
ATOM 934 N N . LEU A 1 124 ? 91.367 -11.484 94.832 1.00 16.50 124 LEU A N 1
ATOM 935 C CA . LEU A 1 124 ? 92.238 -10.317 94.538 1.00 16.77 124 LEU A CA 1
ATOM 936 C C . LEU A 1 124 ? 92.232 -9.969 93.046 1.00 14.72 124 LEU A C 1
ATOM 937 O O . LEU A 1 124 ? 91.983 -8.823 92.714 1.00 15.26 124 LEU A O 1
ATOM 942 N N . GLU A 1 125 ? 92.399 -10.959 92.183 1.00 14.59 125 GLU A N 1
ATOM 943 C CA . GLU A 1 125 ? 92.427 -10.637 90.735 1.00 16.00 125 GLU A CA 1
ATOM 944 C C . GLU A 1 125 ? 91.063 -10.091 90.303 1.00 15.39 125 GLU A C 1
ATOM 945 O O . GLU A 1 125 ? 91.011 -9.195 89.566 1.00 15.94 125 GLU A O 1
ATOM 951 N N . ALA A 1 126 ? 90.001 -10.701 90.791 1.00 15.56 126 ALA A N 1
ATOM 952 C CA . ALA A 1 126 ? 88.619 -10.254 90.505 1.00 16.01 126 ALA A CA 1
ATOM 953 C C . ALA A 1 126 ? 88.386 -8.805 90.943 1.00 15.09 126 ALA A C 1
ATOM 954 O O . ALA A 1 126 ? 87.719 -8.026 90.208 1.00 15.23 126 ALA A O 1
ATOM 956 N N . SER A 1 127 ? 88.967 -8.423 92.071 1.00 17.37 127 SER A N 1
ATOM 957 C CA . SER A 1 127 ? 88.864 -7.043 92.592 1.00 16.17 127 SER A CA 1
ATOM 958 C C . SER A 1 127 ? 89.512 -6.074 91.616 1.00 15.15 127 SER A C 1
ATOM 959 O O . SER A 1 127 ? 88.935 -4.996 91.409 1.00 13.52 127 SER A O 1
ATOM 962 N N . VAL A 1 128 ? 90.681 -6.389 91.076 1.00 13.46 128 VAL A N 1
ATOM 963 C CA . VAL A 1 128 ? 91.366 -5.505 90.099 1.00 13.16 128 VAL A CA 1
ATOM 964 C C . VAL A 1 128 ? 90.512 -5.451 88.817 1.00 15.02 128 VAL A C 1
ATOM 965 O O . VAL A 1 128 ? 90.247 -4.358 88.318 1.00 15.90 128 VAL A O 1
ATOM 969 N N . ARG A 1 129 ? 90.025 -6.581 88.308 1.00 14.64 129 ARG A N 1
ATOM 970 C CA . ARG A 1 129 ? 89.223 -6.559 87.054 1.00 18.98 129 ARG A CA 1
ATOM 971 C C . ARG A 1 129 ? 87.934 -5.769 87.258 1.00 17.96 129 ARG A C 1
ATOM 972 O O . ARG A 1 129 ? 87.615 -4.987 86.354 1.00 20.52 129 ARG A O 1
ATOM 980 N N . GLU A 1 130 ? 87.216 -5.965 88.364 1.00 18.85 130 GLU A N 1
ATOM 981 C CA . GLU A 1 130 ? 86.002 -5.147 88.668 1.00 20.65 130 GLU A CA 1
ATOM 982 C C . GLU A 1 130 ? 86.392 -3.666 88.720 1.00 19.65 130 GLU A C 1
ATOM 983 O O . GLU A 1 130 ? 85.710 -2.803 88.093 1.00 18.91 130 GLU A O 1
ATOM 989 N N . ASP A 1 131 ? 87.457 -3.331 89.450 1.00 17.53 131 ASP A N 1
ATOM 990 C CA . ASP A 1 131 ? 87.859 -1.906 89.598 1.00 16.21 131 ASP A CA 1
ATOM 991 C C . ASP A 1 131 ? 88.230 -1.244 88.273 1.00 15.88 131 ASP A C 1
ATOM 992 O O . ASP A 1 131 ? 87.830 -0.125 88.084 1.00 14.55 131 ASP A O 1
ATOM 997 N N . VAL A 1 132 ? 89.043 -1.884 87.439 1.00 16.80 132 VAL A N 1
ATOM 998 C CA . VAL A 1 132 ? 89.468 -1.353 86.118 1.00 16.82 132 VAL A CA 1
ATOM 999 C C . VAL A 1 132 ? 88.260 -1.192 85.208 1.00 15.91 132 VAL A C 1
ATOM 1000 O O . VAL A 1 132 ? 88.189 -0.148 84.547 1.00 18.26 132 VAL A O 1
ATOM 1004 N N . ARG A 1 133 ? 87.433 -2.231 85.123 1.00 13.85 133 ARG A N 1
ATOM 1005 C CA . ARG A 1 133 ? 86.176 -2.280 84.337 1.00 16.12 133 ARG A CA 1
ATOM 1006 C C . ARG A 1 133 ? 85.244 -1.151 84.803 1.00 15.37 133 ARG A C 1
ATOM 1007 O O . ARG A 1 133 ? 84.647 -0.452 83.939 1.00 17.34 133 ARG A O 1
ATOM 1015 N N . PHE A 1 134 ? 85.220 -0.880 86.109 1.00 16.11 134 PHE A N 1
ATOM 1016 C CA . PHE A 1 134 ? 84.387 0.186 86.713 1.00 17.25 134 PHE A CA 1
ATOM 1017 C C . PHE A 1 134 ? 84.822 1.519 86.105 1.00 15.59 134 PHE A C 1
ATOM 1018 O O . PHE A 1 134 ? 83.974 2.224 85.563 1.00 17.61 134 PHE A O 1
ATOM 1026 N N . LEU A 1 135 ? 86.121 1.852 86.178 1.00 16.77 135 LEU A N 1
ATOM 1027 C CA . LEU A 1 135 ? 86.646 3.149 85.700 1.00 15.82 135 LEU A CA 1
ATOM 1028 C C . LEU A 1 135 ? 86.525 3.210 84.159 1.00 16.24 135 LEU A C 1
ATOM 1029 O O . LEU A 1 135 ? 86.232 4.273 83.621 1.00 18.71 135 LEU A O 1
ATOM 1034 N N . ARG A 1 136 ? 86.776 2.116 83.446 1.00 16.57 136 ARG A N 1
ATOM 1035 C CA . ARG A 1 136 ? 86.635 2.091 81.961 1.00 18.15 136 ARG A CA 1
ATOM 1036 C C . ARG A 1 136 ? 85.188 2.428 81.614 1.00 18.02 136 ARG A C 1
ATOM 1037 O O . ARG A 1 136 ? 84.998 3.068 80.583 1.00 23.50 136 ARG A O 1
ATOM 1045 N N . GLY A 1 137 ? 84.230 1.963 82.424 1.00 20.49 137 GLY A N 1
ATOM 1046 C CA . GLY A 1 137 ? 82.772 2.106 82.210 1.00 20.40 137 GLY A CA 1
ATOM 1047 C C . GLY A 1 137 ? 82.272 3.483 82.547 1.00 21.15 137 GLY A C 1
ATOM 1048 O O . GLY A 1 137 ? 81.246 3.907 82.008 1.00 25.19 137 GLY A O 1
ATOM 1049 N N . SER A 1 138 ? 82.975 4.190 83.429 1.00 22.98 138 SER A N 1
ATOM 1050 C CA . SER A 1 138 ? 82.521 5.498 83.934 1.00 21.24 138 SER A CA 1
ATOM 1051 C C . SER A 1 138 ? 82.569 6.520 82.794 1.00 20.24 138 SER A C 1
ATOM 1052 O O . SER A 1 138 ? 83.617 6.615 82.144 1.00 22.11 138 SER A O 1
ATOM 1055 N N . ARG A 1 139 ? 81.499 7.309 82.622 1.00 19.21 139 ARG A N 1
ATOM 1056 C CA . ARG A 1 139 ? 81.468 8.437 81.676 1.00 21.06 139 ARG A CA 1
ATOM 1057 C C . ARG A 1 139 ? 82.278 9.638 82.216 1.00 18.46 139 ARG A C 1
ATOM 1058 O O . ARG A 1 139 ? 82.417 10.629 81.434 1.00 23.56 139 ARG A O 1
ATOM 1066 N N . LEU A 1 140 ? 82.846 9.556 83.440 1.00 18.21 140 LEU A N 1
ATOM 1067 C CA . LEU A 1 140 ? 83.453 10.707 84.167 1.00 16.40 140 LEU A CA 1
ATOM 1068 C C . LEU A 1 140 ? 84.987 10.631 84.214 1.00 19.24 140 LEU A C 1
ATOM 1069 O O . LEU A 1 140 ? 85.611 11.611 84.723 1.00 15.26 140 LEU A O 1
ATOM 1074 N N . VAL A 1 141 ? 85.516 9.537 83.698 1.00 20.44 141 VAL A N 1
ATOM 1075 C CA . VAL A 1 141 ? 86.971 9.214 83.688 1.00 23.41 141 VAL A CA 1
ATOM 1076 C C . VAL A 1 141 ? 87.398 9.088 82.233 1.00 25.64 141 VAL A C 1
ATOM 1077 O O . VAL A 1 141 ? 86.725 8.337 81.506 1.00 28.75 141 VAL A O 1
ATOM 1081 N N . GLN A 1 142 ? 88.415 9.857 81.805 1.00 22.67 142 GLN A N 1
ATOM 1082 C CA . GLN A 1 142 ? 89.023 9.779 80.453 1.00 22.67 142 GLN A CA 1
ATOM 1083 C C . GLN A 1 142 ? 90.291 8.926 80.538 1.00 22.01 142 GLN A C 1
ATOM 1084 O O . GLN A 1 142 ? 90.840 8.817 81.615 1.00 21.05 142 GLN A O 1
ATOM 1090 N N . GLY A 1 143 ? 90.722 8.349 79.414 1.00 21.45 143 GLY A N 1
ATOM 1091 C CA . GLY A 1 143 ? 92.050 7.750 79.270 1.00 21.66 143 GLY A CA 1
ATOM 1092 C C . GLY A 1 143 ? 92.102 6.261 79.535 1.00 22.08 143 GLY A C 1
ATOM 1093 O O . GLY A 1 143 ? 91.091 5.601 79.832 1.00 23.42 143 GLY A O 1
ATOM 1094 N N . ASN A 1 144 ? 93.303 5.726 79.422 1.00 20.34 144 ASN A N 1
ATOM 1095 C CA . ASN A 1 144 ? 93.586 4.290 79.668 1.00 19.66 144 ASN A CA 1
ATOM 1096 C C . ASN A 1 144 ? 93.617 4.041 81.182 1.00 17.49 144 ASN A C 1
ATOM 1097 O O . ASN A 1 144 ? 94.041 4.954 81.961 1.00 19.98 144 ASN A O 1
ATOM 1102 N N . VAL A 1 145 ? 93.181 2.839 81.548 1.00 16.96 145 VAL A N 1
ATOM 1103 C CA . VAL A 1 145 ? 93.206 2.302 82.936 1.00 13.76 145 VAL A CA 1
ATOM 1104 C C . VAL A 1 145 ? 93.948 0.978 82.868 1.00 15.21 145 VAL A C 1
ATOM 1105 O O . VAL A 1 145 ? 93.544 0.103 82.024 1.00 16.15 145 VAL A O 1
ATOM 1109 N N . THR A 1 146 ? 95.008 0.857 83.645 1.00 15.59 146 THR A N 1
ATOM 1110 C CA . THR A 1 146 ? 95.820 -0.378 83.778 1.00 14.26 146 THR A CA 1
ATOM 1111 C C . THR A 1 146 ? 95.704 -0.911 85.210 1.00 14.89 146 THR A C 1
ATOM 1112 O O . THR A 1 146 ? 95.748 -0.119 86.186 1.00 13.89 146 THR A O 1
ATOM 1116 N N . GLY A 1 147 ? 95.597 -2.236 85.346 1.00 16.69 147 GLY A N 1
ATOM 1117 C CA . GLY A 1 147 ? 95.397 -2.883 86.647 1.00 15.93 147 GLY A CA 1
ATOM 1118 C C . GLY A 1 147 ? 96.578 -3.738 87.020 1.00 15.99 147 GLY A C 1
ATOM 1119 O O . GLY A 1 147 ? 97.109 -4.479 86.142 1.00 18.01 147 GLY A O 1
ATOM 1120 N N . TYR A 1 148 ? 96.913 -3.743 88.303 1.00 14.66 148 TYR A N 1
ATOM 1121 C CA . TYR A 1 148 ? 98.091 -4.448 88.829 1.00 16.72 148 TYR A CA 1
ATOM 1122 C C . TYR A 1 148 ? 97.741 -5.133 90.153 1.00 18.28 148 TYR A C 1
ATOM 1123 O O . TYR A 1 148 ? 96.869 -4.688 90.914 1.00 20.51 148 TYR A O 1
ATOM 1132 N N . VAL A 1 149 ? 98.490 -6.184 90.418 1.00 16.62 149 VAL A N 1
ATOM 1133 C CA . VAL A 1 149 ? 98.640 -6.762 91.770 1.00 16.37 149 VAL A CA 1
ATOM 1134 C C . VAL A 1 149 ? 100.041 -6.442 92.246 1.00 17.34 149 VAL A C 1
ATOM 1135 O O . VAL A 1 149 ? 100.997 -6.809 91.557 1.00 17.71 149 VAL A O 1
ATOM 1139 N N . TYR A 1 150 ? 100.151 -5.843 93.426 1.00 17.85 150 TYR A N 1
ATOM 1140 C CA . TYR A 1 150 ? 101.452 -5.665 94.117 1.00 17.09 150 TYR A CA 1
ATOM 1141 C C . TYR A 1 150 ? 101.652 -6.839 95.072 1.00 16.24 150 TYR A C 1
ATOM 1142 O O . TYR A 1 150 ? 100.778 -7.074 95.911 1.00 16.91 150 TYR A O 1
ATOM 1151 N N . GLU A 1 151 ? 102.771 -7.549 94.962 1.00 16.30 151 GLU A N 1
ATOM 1152 C CA . GLU A 1 151 ? 103.059 -8.718 95.843 1.00 17.54 151 GLU A CA 1
ATOM 1153 C C . GLU A 1 151 ? 103.836 -8.214 97.069 1.00 18.15 151 GLU A C 1
ATOM 1154 O O . GLU A 1 151 ? 105.027 -7.872 96.905 1.00 19.49 151 GLU A O 1
ATOM 1160 N N . VAL A 1 152 ? 103.203 -8.149 98.241 1.00 18.39 152 VAL A N 1
ATOM 1161 C CA . VAL A 1 152 ? 103.859 -7.659 99.501 1.00 20.56 152 VAL A CA 1
ATOM 1162 C C . VAL A 1 152 ? 105.030 -8.586 99.848 1.00 22.98 152 VAL A C 1
ATOM 1163 O O . VAL A 1 152 ? 105.939 -8.164 100.601 1.00 20.54 152 VAL A O 1
ATOM 1167 N N . GLU A 1 153 ? 104.946 -9.821 99.397 1.00 20.42 153 GLU A N 1
ATOM 1168 C CA . GLU A 1 153 ? 105.970 -10.862 99.657 1.00 26.15 153 GLU A CA 1
ATOM 1169 C C . GLU A 1 153 ? 107.282 -10.580 98.902 1.00 26.18 153 GLU A C 1
ATOM 1170 O O . GLU A 1 153 ? 108.329 -11.048 99.415 1.00 27.60 153 GLU A O 1
ATOM 1176 N N . ARG A 1 154 ? 107.283 -9.928 97.730 1.00 27.71 154 ARG A N 1
ATOM 1177 C CA . ARG A 1 154 ? 108.555 -9.795 96.950 1.00 28.15 154 ARG A CA 1
ATOM 1178 C C . ARG A 1 154 ? 108.694 -8.423 96.261 1.00 26.43 154 ARG A C 1
ATOM 1179 O O . ARG A 1 154 ? 109.651 -8.238 95.515 1.00 20.98 154 ARG A O 1
ATOM 1187 N N . GLY A 1 155 ? 107.850 -7.443 96.598 1.00 23.10 155 GLY A N 1
ATOM 1188 C CA . GLY A 1 155 ? 108.015 -6.057 96.139 1.00 18.95 155 GLY A CA 1
ATOM 1189 C C . GLY A 1 155 ? 107.611 -5.886 94.694 1.00 20.58 155 GLY A C 1
ATOM 1190 O O . GLY A 1 155 ? 107.925 -4.833 94.107 1.00 20.19 155 GLY A O 1
ATOM 1191 N N . ARG A 1 156 ? 106.939 -6.884 94.146 1.00 20.65 156 ARG A N 1
ATOM 1192 C CA . ARG A 1 156 ? 106.727 -6.965 92.678 1.00 22.59 156 ARG A CA 1
ATOM 1193 C C . ARG A 1 156 ? 105.358 -6.447 92.290 1.00 20.89 156 ARG A C 1
ATOM 1194 O O . ARG A 1 156 ? 104.386 -6.948 92.884 1.00 21.86 156 ARG A O 1
ATOM 1202 N N . LEU A 1 157 ? 105.336 -5.571 91.282 1.00 21.54 157 LEU A N 1
ATOM 1203 C CA . LEU A 1 157 ? 104.107 -5.165 90.551 1.00 22.13 157 LEU A CA 1
ATOM 1204 C C . LEU A 1 157 ? 103.905 -6.157 89.415 1.00 22.15 157 LEU A C 1
ATOM 1205 O O . LEU A 1 157 ? 104.890 -6.453 88.665 1.00 25.22 157 LEU A O 1
ATOM 1210 N N . VAL A 1 158 ? 102.683 -6.640 89.268 1.00 19.89 158 VAL A N 1
ATOM 1211 C CA . VAL A 1 158 ? 102.334 -7.588 88.180 1.00 20.52 158 VAL A CA 1
ATOM 1212 C C . VAL A 1 158 ? 101.140 -7.040 87.401 1.00 21.02 158 VAL A C 1
ATOM 1213 O O . VAL A 1 158 ? 100.029 -6.904 87.965 1.00 17.88 158 VAL A O 1
ATOM 1217 N N . ARG A 1 159 ? 101.341 -6.720 86.122 1.00 20.85 159 ARG A N 1
ATOM 1218 C CA . ARG A 1 159 ? 100.220 -6.237 85.272 1.00 21.42 159 ARG A CA 1
ATOM 1219 C C . ARG A 1 159 ? 99.202 -7.358 85.034 1.00 20.73 159 ARG A C 1
ATOM 1220 O O . ARG A 1 159 ? 99.650 -8.502 84.755 1.00 21.04 159 ARG A O 1
ATOM 1228 N N . LEU A 1 160 ? 97.905 -7.055 85.193 1.00 18.91 160 LEU A N 1
ATOM 1229 C CA . LEU A 1 160 ? 96.786 -7.973 84.846 1.00 21.89 160 LEU A CA 1
ATOM 1230 C C . LEU A 1 160 ? 96.259 -7.583 83.466 1.00 25.07 160 LEU A C 1
ATOM 1231 O O . LEU A 1 160 ? 96.137 -6.376 83.187 1.00 26.60 160 LEU A O 1
ATOM 1236 N N . ASP A 1 161 ? 95.924 -8.582 82.651 1.00 25.13 161 ASP A N 1
ATOM 1237 C CA . ASP A 1 161 ? 95.098 -8.367 81.441 1.00 27.98 161 ASP A CA 1
ATOM 1238 C C . ASP A 1 161 ? 93.624 -8.372 81.839 1.00 26.94 161 ASP A C 1
ATOM 1239 O O . ASP A 1 161 ? 93.121 -9.401 82.387 1.00 27.25 161 ASP A O 1
ATOM 1244 N N . VAL A 1 162 ? 92.959 -7.248 81.602 1.00 20.75 162 VAL A N 1
ATOM 1245 C CA . VAL A 1 162 ? 91.519 -7.143 81.957 1.00 23.42 162 VAL A CA 1
ATOM 1246 C C . VAL A 1 162 ? 90.728 -6.992 80.649 1.00 23.76 162 VAL A C 1
ATOM 1247 O O . VAL A 1 162 ? 90.963 -6.017 79.912 1.00 22.49 162 VAL A O 1
ATOM 1251 N N . SER A 1 163 ? 89.881 -7.980 80.343 1.00 28.10 163 SER A N 1
ATOM 1252 C CA . SER A 1 163 ? 89.047 -8.053 79.103 1.00 30.15 163 SER A CA 1
ATOM 1253 C C . SER A 1 163 ? 87.717 -7.292 79.256 1.00 31.96 163 SER A C 1
ATOM 1254 O O . SER A 1 163 ? 87.331 -7.010 80.405 1.00 30.23 163 SER A O 1
ATOM 1257 N N . ASP A 1 164 ? 87.041 -7.056 78.112 1.00 36.90 164 ASP A N 1
ATOM 1258 C CA . ASP A 1 164 ? 85.830 -6.208 77.850 1.00 41.28 164 ASP A CA 1
ATOM 1259 C C . ASP A 1 164 ? 86.261 -4.747 77.636 1.00 37.09 164 ASP A C 1
ATOM 1260 O O . ASP A 1 164 ? 87.425 -4.430 77.377 1.00 41.50 164 ASP A O 1
ATOM 1265 N N . MET B 1 1 ? 105.725 9.899 79.136 1.00 42.84 1 MET B N 1
ATOM 1266 C CA . MET B 1 1 ? 104.763 9.549 78.029 1.00 45.09 1 MET B CA 1
ATOM 1267 C C . MET B 1 1 ? 104.745 8.036 77.743 1.00 38.03 1 MET B C 1
ATOM 1268 O O . MET B 1 1 ? 103.941 7.607 76.882 1.00 37.92 1 MET B O 1
ATOM 1273 N N . THR B 1 2 ? 105.557 7.245 78.454 1.00 31.59 2 THR B N 1
ATOM 1274 C CA . THR B 1 2 ? 105.393 5.763 78.537 1.00 28.82 2 THR B CA 1
ATOM 1275 C C . THR B 1 2 ? 105.257 5.358 80.029 1.00 25.17 2 THR B C 1
ATOM 1276 O O . THR B 1 2 ? 106.166 4.756 80.586 1.00 22.73 2 THR B O 1
ATOM 1280 N N . ASN B 1 3 ? 104.157 5.735 80.695 1.00 23.86 3 ASN B N 1
ATOM 1281 C CA . ASN B 1 3 ? 104.088 5.656 82.175 1.00 21.30 3 ASN B CA 1
ATOM 1282 C C . ASN B 1 3 ? 104.110 4.180 82.599 1.00 18.82 3 ASN B C 1
ATOM 1283 O O . ASN B 1 3 ? 104.754 3.834 83.595 1.00 21.63 3 ASN B O 1
ATOM 1288 N N . VAL B 1 4 ? 103.368 3.339 81.907 1.00 19.18 4 VAL B N 1
ATOM 1289 C CA . VAL B 1 4 ? 103.301 1.886 82.270 1.00 17.12 4 VAL B CA 1
ATOM 1290 C C . VAL B 1 4 ? 104.720 1.298 82.137 1.00 19.15 4 VAL B C 1
ATOM 1291 O O . VAL B 1 4 ? 105.190 0.642 83.110 1.00 20.86 4 VAL B O 1
ATOM 1295 N N . ALA B 1 5 ? 105.400 1.571 81.020 1.00 17.15 5 ALA B N 1
ATOM 1296 C CA . ALA B 1 5 ? 106.800 1.149 80.747 1.00 17.58 5 ALA B CA 1
ATOM 1297 C C . ALA B 1 5 ? 107.742 1.592 81.876 1.00 20.01 5 ALA B C 1
ATOM 1298 O O . ALA B 1 5 ? 108.479 0.707 82.423 1.00 22.45 5 ALA B O 1
ATOM 1300 N N . ASP B 1 6 ? 107.648 2.868 82.284 1.00 19.61 6 ASP B N 1
ATOM 1301 C CA . ASP B 1 6 ? 108.543 3.563 83.251 1.00 20.61 6 ASP B CA 1
ATOM 1302 C C . ASP B 1 6 ? 108.356 2.913 84.622 1.00 20.24 6 ASP B C 1
ATOM 1303 O O . ASP B 1 6 ? 109.364 2.515 85.270 1.00 20.73 6 ASP B O 1
ATOM 1308 N N . ILE B 1 7 ? 107.102 2.764 85.071 1.00 21.48 7 ILE B N 1
ATOM 1309 C CA . ILE B 1 7 ? 106.851 2.282 86.463 1.00 21.34 7 ILE B CA 1
ATOM 1310 C C . ILE B 1 7 ? 107.201 0.782 86.577 1.00 20.00 7 ILE B C 1
ATOM 1311 O O . ILE B 1 7 ? 107.712 0.379 87.650 1.00 18.45 7 ILE B O 1
ATOM 1316 N N . GLU B 1 8 ? 107.042 -0.002 85.499 1.00 20.11 8 GLU B N 1
ATOM 1317 C CA . GLU B 1 8 ? 107.408 -1.436 85.472 1.00 19.99 8 GLU B CA 1
ATOM 1318 C C . GLU B 1 8 ? 108.928 -1.537 85.518 1.00 21.37 8 GLU B C 1
ATOM 1319 O O . GLU B 1 8 ? 109.430 -2.342 86.320 1.00 23.54 8 GLU B O 1
ATOM 1325 N N . ALA B 1 9 ? 109.620 -0.678 84.776 1.00 23.20 9 ALA B N 1
ATOM 1326 C CA . ALA B 1 9 ? 111.098 -0.688 84.742 1.00 22.11 9 ALA B CA 1
ATOM 1327 C C . ALA B 1 9 ? 111.610 -0.400 86.155 1.00 22.97 9 ALA B C 1
ATOM 1328 O O . ALA B 1 9 ? 112.522 -1.127 86.602 1.00 23.89 9 ALA B O 1
ATOM 1330 N N . ALA B 1 10 ? 111.074 0.639 86.801 1.00 20.40 10 ALA B N 1
ATOM 1331 C CA . ALA B 1 10 ? 111.459 1.128 88.150 1.00 22.30 10 ALA B CA 1
ATOM 1332 C C . ALA B 1 10 ? 111.171 0.033 89.164 1.00 20.98 10 ALA B C 1
ATOM 1333 O O . ALA B 1 10 ? 111.966 -0.155 90.067 1.00 18.87 10 ALA B O 1
ATOM 1335 N N . ASN B 1 11 ? 110.017 -0.632 89.023 1.00 23.14 11 ASN B N 1
ATOM 1336 C CA . ASN B 1 11 ? 109.541 -1.677 89.945 1.00 20.52 11 ASN B CA 1
ATOM 1337 C C . ASN B 1 11 ? 110.491 -2.885 89.898 1.00 21.20 11 ASN B C 1
ATOM 1338 O O . ASN B 1 11 ? 110.810 -3.437 90.980 1.00 22.94 11 ASN B O 1
ATOM 1343 N N . ALA B 1 12 ? 110.976 -3.223 88.703 1.00 20.19 12 ALA B N 1
ATOM 1344 C CA . ALA B 1 12 ? 111.993 -4.274 88.468 1.00 24.77 12 ALA B CA 1
ATOM 1345 C C . ALA B 1 12 ? 113.216 -3.949 89.328 1.00 24.41 12 ALA B C 1
ATOM 1346 O O . ALA B 1 12 ? 113.652 -4.869 90.046 1.00 25.52 12 ALA B O 1
ATOM 1348 N N . GLN B 1 13 ? 113.689 -2.691 89.366 1.00 26.63 13 GLN B N 1
ATOM 1349 C CA . GLN B 1 13 ? 114.820 -2.313 90.273 1.00 30.56 13 GLN B CA 1
ATOM 1350 C C . GLN B 1 13 ? 114.375 -2.472 91.735 1.00 31.44 13 GLN B C 1
ATOM 1351 O O . GLN B 1 13 ? 115.089 -3.141 92.523 1.00 28.22 13 GLN B O 1
ATOM 1357 N N . TYR B 1 14 ? 113.215 -1.910 92.102 1.00 27.74 14 TYR B N 1
ATOM 1358 C CA . TYR B 1 14 ? 112.705 -1.943 93.493 1.00 26.25 14 TYR B CA 1
ATOM 1359 C C . TYR B 1 14 ? 112.733 -3.383 94.034 1.00 25.56 14 TYR B C 1
ATOM 1360 O O . TYR B 1 14 ? 113.265 -3.587 95.164 1.00 27.93 14 TYR B O 1
ATOM 1369 N N . ALA B 1 15 ? 112.206 -4.346 93.263 1.00 26.30 15 ALA B N 1
ATOM 1370 C CA . ALA B 1 15 ? 111.980 -5.761 93.658 1.00 24.10 15 ALA B CA 1
ATOM 1371 C C . ALA B 1 15 ? 113.322 -6.505 93.753 1.00 25.14 15 ALA B C 1
ATOM 1372 O O . ALA B 1 15 ? 113.420 -7.392 94.598 1.00 25.66 15 ALA B O 1
ATOM 1374 N N . ALA B 1 16 ? 114.300 -6.170 92.896 1.00 29.62 16 ALA B N 1
ATOM 1375 C CA . ALA B 1 16 ? 115.672 -6.735 92.936 1.00 31.32 16 ALA B CA 1
ATOM 1376 C C . ALA B 1 16 ? 116.244 -6.570 94.346 1.00 29.53 16 ALA B C 1
ATOM 1377 O O . ALA B 1 16 ? 116.872 -7.534 94.808 1.00 34.84 16 ALA B O 1
ATOM 1379 N N . ALA B 1 17 ? 116.014 -5.422 95.001 1.00 31.50 17 ALA B N 1
ATOM 1380 C CA . ALA B 1 17 ? 116.672 -5.000 96.262 1.00 28.43 17 ALA B CA 1
ATOM 1381 C C . ALA B 1 17 ? 115.792 -5.317 97.459 1.00 25.58 17 ALA B C 1
ATOM 1382 O O . ALA B 1 17 ? 116.178 -5.003 98.600 1.00 28.32 17 ALA B O 1
ATOM 1384 N N . PHE B 1 18 ? 114.579 -5.772 97.183 1.00 29.91 18 PHE B N 1
ATOM 1385 C CA . PHE B 1 18 ? 113.494 -5.766 98.187 1.00 29.69 18 PHE B CA 1
ATOM 1386 C C . PHE B 1 18 ? 113.729 -6.871 99.204 1.00 29.30 18 PHE B C 1
ATOM 1387 O O . PHE B 1 18 ? 114.101 -7.977 98.829 1.00 32.73 18 PHE B O 1
ATOM 1395 N N . THR B 1 19 ? 113.519 -6.531 100.467 1.00 28.52 19 THR B N 1
ATOM 1396 C CA . THR B 1 19 ? 113.934 -7.326 101.645 1.00 25.94 19 THR B CA 1
ATOM 1397 C C . THR B 1 19 ? 112.819 -7.341 102.713 1.00 26.55 19 THR B C 1
ATOM 1398 O O . THR B 1 19 ? 112.954 -8.060 103.734 1.00 26.40 19 THR B O 1
ATOM 1402 N N . LYS B 1 20 ? 111.704 -6.655 102.458 1.00 25.00 20 LYS B N 1
ATOM 1403 C CA . LYS B 1 20 ? 110.628 -6.375 103.448 1.00 25.57 20 LYS B CA 1
ATOM 1404 C C . LYS B 1 20 ? 109.451 -7.336 103.259 1.00 24.74 20 LYS B C 1
ATOM 1405 O O . LYS B 1 20 ? 108.336 -7.034 103.786 1.00 20.38 20 LYS B O 1
ATOM 1411 N N . GLY B 1 21 ? 109.653 -8.461 102.570 1.00 23.30 21 GLY B N 1
ATOM 1412 C CA . GLY B 1 21 ? 108.595 -9.455 102.310 1.00 24.29 21 GLY B CA 1
ATOM 1413 C C . GLY B 1 21 ? 107.904 -10.029 103.541 1.00 25.14 21 GLY B C 1
ATOM 1414 O O . GLY B 1 21 ? 106.791 -10.584 103.370 1.00 33.52 21 GLY B O 1
ATOM 1415 N N . HIS B 1 22 ? 108.510 -9.982 104.733 1.00 27.09 22 HIS B N 1
ATOM 1416 C CA . HIS B 1 22 ? 107.958 -10.594 105.978 1.00 29.89 22 HIS B CA 1
ATOM 1417 C C . HIS B 1 22 ? 107.256 -9.561 106.875 1.00 25.38 22 HIS B C 1
ATOM 1418 O O . HIS B 1 22 ? 106.876 -9.939 107.974 1.00 27.17 22 HIS B O 1
ATOM 1425 N N . LEU B 1 23 ? 107.090 -8.306 106.450 1.00 25.09 23 LEU B N 1
ATOM 1426 C CA . LEU B 1 23 ? 106.401 -7.300 107.307 1.00 23.33 23 LEU B CA 1
ATOM 1427 C C . LEU B 1 23 ? 104.957 -7.772 107.503 1.00 23.38 23 LEU B C 1
ATOM 1428 O O . LEU B 1 23 ? 104.316 -8.246 106.535 1.00 22.06 23 LEU B O 1
ATOM 1433 N N . PRO B 1 24 ? 104.396 -7.672 108.736 1.00 24.17 24 PRO B N 1
ATOM 1434 C CA . PRO B 1 24 ? 102.991 -7.999 108.968 1.00 22.65 24 PRO B CA 1
ATOM 1435 C C . PRO B 1 24 ? 102.106 -6.863 108.460 1.00 19.29 24 PRO B C 1
ATOM 1436 O O . PRO B 1 24 ? 102.612 -5.766 108.351 1.00 21.80 24 PRO B O 1
ATOM 1440 N N . GLY B 1 25 ? 100.812 -7.128 108.301 1.00 17.78 25 GLY B N 1
ATOM 1441 C CA . GLY B 1 25 ? 99.745 -6.129 108.032 1.00 18.72 25 GLY B CA 1
ATOM 1442 C C . GLY B 1 25 ? 99.635 -4.972 109.036 1.00 18.61 25 GLY B C 1
ATOM 1443 O O . GLY B 1 25 ? 99.658 -3.788 108.648 1.00 15.61 25 GLY B O 1
ATOM 1444 N N . PRO B 1 26 ? 99.408 -5.235 110.348 1.00 18.93 26 PRO B N 1
ATOM 1445 C CA . PRO B 1 26 ? 99.065 -4.163 111.300 1.00 20.02 26 PRO B CA 1
ATOM 1446 C C . PRO B 1 26 ? 100.177 -3.124 111.430 1.00 19.07 26 PRO B C 1
ATOM 1447 O O . PRO B 1 26 ? 101.349 -3.487 111.654 1.00 21.82 26 PRO B O 1
ATOM 1451 N N . PRO B 1 27 ? 99.903 -1.812 111.210 1.00 16.05 27 PRO B N 1
ATOM 1452 C CA . PRO B 1 27 ? 100.972 -0.805 111.218 1.00 17.09 27 PRO B CA 1
ATOM 1453 C C . PRO B 1 27 ? 101.697 -0.712 112.579 1.00 16.35 27 PRO B C 1
ATOM 1454 O O . PRO B 1 27 ? 101.043 -0.765 113.642 1.00 18.82 27 PRO B O 1
ATOM 1458 N N . LYS B 1 28 ? 103.017 -0.665 112.499 1.00 19.39 28 LYS B N 1
ATOM 1459 C CA . LYS B 1 28 ? 103.943 -0.778 113.648 1.00 20.91 28 LYS B CA 1
ATOM 1460 C C . LYS B 1 28 ? 103.677 0.363 114.625 1.00 19.43 28 LYS B C 1
ATOM 1461 O O . LYS B 1 28 ? 103.693 0.084 115.830 1.00 18.03 28 LYS B O 1
ATOM 1467 N N . ARG B 1 29 ? 103.436 1.570 114.102 1.00 18.25 29 ARG B N 1
ATOM 1468 C CA . ARG B 1 29 ? 103.215 2.844 114.843 1.00 16.43 29 ARG B CA 1
ATOM 1469 C C . ARG B 1 29 ? 101.747 2.984 115.275 1.00 17.00 29 ARG B C 1
ATOM 1470 O O . ARG B 1 29 ? 101.443 3.961 115.913 1.00 17.39 29 ARG B O 1
ATOM 1478 N N . LYS B 1 30 ? 100.848 2.070 114.904 1.00 16.14 30 LYS B N 1
ATOM 1479 C CA . LYS B 1 30 ? 99.429 2.125 115.335 1.00 16.99 30 LYS B CA 1
ATOM 1480 C C . LYS B 1 30 ? 98.806 3.459 114.931 1.00 16.37 30 LYS B C 1
ATOM 1481 O O . LYS B 1 30 ? 97.940 4.012 115.704 1.00 14.46 30 LYS B O 1
ATOM 1487 N N . LEU B 1 31 ? 99.147 3.858 113.716 1.00 15.65 31 LEU B N 1
ATOM 1488 C CA . LEU B 1 31 ? 98.920 5.221 113.181 1.00 14.50 31 LEU B CA 1
ATOM 1489 C C . LEU B 1 31 ? 98.312 5.146 111.801 1.00 14.82 31 LEU B C 1
ATOM 1490 O O . LEU B 1 31 ? 98.745 4.324 111.004 1.00 14.68 31 LEU B O 1
ATOM 1495 N N . ALA B 1 32 ? 97.381 6.061 111.576 1.00 15.45 32 ALA B N 1
ATOM 1496 C CA . ALA B 1 32 ? 96.732 6.256 110.270 1.00 14.27 32 ALA B CA 1
ATOM 1497 C C . ALA B 1 32 ? 96.957 7.731 109.945 1.00 13.41 32 ALA B C 1
ATOM 1498 O O . ALA B 1 32 ? 96.835 8.617 110.862 1.00 15.43 32 ALA B O 1
ATOM 1500 N N . VAL B 1 33 ? 97.360 7.979 108.706 1.00 14.78 33 VAL B N 1
ATOM 1501 C CA . VAL B 1 33 ? 97.605 9.321 108.131 1.00 13.54 33 VAL B CA 1
ATOM 1502 C C . VAL B 1 33 ? 96.512 9.564 107.096 1.00 13.02 33 VAL B C 1
ATOM 1503 O O . VAL B 1 33 ? 96.390 8.714 106.189 1.00 14.79 33 VAL B O 1
ATOM 1507 N N . VAL B 1 34 ? 95.861 10.714 107.118 1.00 12.83 34 VAL B N 1
ATOM 1508 C CA . VAL B 1 34 ? 94.912 11.149 106.059 1.00 13.98 34 VAL B CA 1
ATOM 1509 C C . VAL B 1 34 ? 95.529 12.398 105.439 1.00 13.80 34 VAL B C 1
ATOM 1510 O O . VAL B 1 34 ? 95.842 13.348 106.208 1.00 14.27 34 VAL B O 1
ATOM 1514 N N . THR B 1 35 ? 95.710 12.401 104.126 1.00 13.66 35 THR B N 1
ATOM 1515 C CA . THR B 1 35 ? 96.231 13.579 103.411 1.00 12.83 35 THR B CA 1
ATOM 1516 C C . THR B 1 35 ? 95.695 13.614 101.993 1.00 12.79 35 THR B C 1
ATOM 1517 O O . THR B 1 35 ? 94.803 12.800 101.589 1.00 10.62 35 THR B O 1
ATOM 1521 N N . CYS B 1 36 ? 96.133 14.639 101.300 1.00 12.64 36 CYS B N 1
ATOM 1522 C CA . CYS B 1 36 ? 95.704 14.884 99.913 1.00 13.49 36 CYS B CA 1
ATOM 1523 C C . CYS B 1 36 ? 96.429 13.898 98.989 1.00 13.74 36 CYS B C 1
ATOM 1524 O O . CYS B 1 36 ? 97.586 13.446 99.352 1.00 13.10 36 CYS B O 1
ATOM 1527 N N . MET B 1 37 ? 95.910 13.710 97.751 1.00 14.77 37 MET B N 1
ATOM 1528 C CA . MET B 1 37 ? 96.552 12.910 96.689 1.00 14.97 37 MET B CA 1
ATOM 1529 C C . MET B 1 37 ? 97.684 13.702 96.030 1.00 13.83 37 MET B C 1
ATOM 1530 O O . MET B 1 37 ? 98.328 13.172 95.149 1.00 14.87 37 MET B O 1
ATOM 1535 N N . ASP B 1 38 ? 97.900 14.940 96.467 1.00 14.11 38 ASP B N 1
ATOM 1536 C CA . ASP B 1 38 ? 98.790 15.919 95.790 1.00 12.93 38 ASP B CA 1
ATOM 1537 C C . ASP B 1 38 ? 100.116 15.252 95.459 1.00 12.28 38 ASP B C 1
ATOM 1538 O O . ASP B 1 38 ? 100.691 14.626 96.343 1.00 14.30 38 ASP B O 1
ATOM 1543 N N . ALA B 1 39 ? 100.500 15.411 94.213 1.00 14.27 39 ALA B N 1
ATOM 1544 C CA . ALA B 1 39 ? 101.699 14.782 93.600 1.00 15.18 39 ALA B CA 1
ATOM 1545 C C . ALA B 1 39 ? 102.978 15.221 94.315 1.00 14.96 39 ALA B C 1
ATOM 1546 O O . ALA B 1 39 ? 103.946 14.460 94.254 1.00 18.33 39 ALA B O 1
ATOM 1548 N N . ARG B 1 40 ? 103.009 16.378 94.980 1.00 16.50 40 ARG B N 1
ATOM 1549 C CA . ARG B 1 40 ? 104.251 16.937 95.574 1.00 17.31 40 ARG B CA 1
ATOM 1550 C C . ARG B 1 40 ? 104.522 16.305 96.947 1.00 19.01 40 ARG B C 1
ATOM 1551 O O . ARG B 1 40 ? 105.611 16.529 97.506 1.00 23.03 40 ARG B O 1
ATOM 1559 N N . ILE B 1 41 ? 103.581 15.524 97.484 1.00 16.78 41 ILE B N 1
ATOM 1560 C CA . ILE B 1 41 ? 103.686 15.005 98.881 1.00 18.79 41 ILE B CA 1
ATOM 1561 C C . ILE B 1 41 ? 104.095 13.528 98.830 1.00 17.02 41 ILE B C 1
ATOM 1562 O O . ILE B 1 41 ? 103.273 12.693 98.446 1.00 16.34 41 ILE B O 1
ATOM 1567 N N . ASP B 1 42 ? 105.348 13.219 99.139 1.00 17.59 42 ASP B N 1
ATOM 1568 C CA . ASP B 1 42 ? 105.726 11.812 99.491 1.00 19.43 42 ASP B CA 1
ATOM 1569 C C . ASP B 1 42 ? 105.550 11.692 101.000 1.00 18.83 42 ASP B C 1
ATOM 1570 O O . ASP B 1 42 ? 106.399 12.146 101.707 1.00 19.47 42 ASP B O 1
ATOM 1575 N N . VAL B 1 43 ? 104.418 11.147 101.465 1.00 19.29 43 VAL B N 1
ATOM 1576 C CA . VAL B 1 43 ? 104.110 10.979 102.907 1.00 18.89 43 VAL B CA 1
ATOM 1577 C C . VAL B 1 43 ? 105.267 10.304 103.667 1.00 16.54 43 VAL B C 1
ATOM 1578 O O . VAL B 1 43 ? 105.646 10.845 104.720 1.00 18.75 43 VAL B O 1
ATOM 1582 N N . PHE B 1 44 ? 105.875 9.246 103.119 1.00 18.03 44 PHE B N 1
ATOM 1583 C CA . PHE B 1 44 ? 106.963 8.470 103.771 1.00 19.55 44 PHE B CA 1
ATOM 1584 C C . PHE B 1 44 ? 108.137 9.416 104.030 1.00 18.19 44 PHE B C 1
ATOM 1585 O O . PHE B 1 44 ? 108.674 9.380 105.146 1.00 20.44 44 PHE B O 1
ATOM 1593 N N . SER B 1 45 ? 108.471 10.249 103.047 1.00 20.85 45 SER B N 1
ATOM 1594 C CA . SER B 1 45 ? 109.648 11.154 103.074 1.00 22.11 45 SER B CA 1
ATOM 1595 C C . SER B 1 45 ? 109.337 12.292 104.033 1.00 19.98 45 SER B C 1
ATOM 1596 O O . SER B 1 45 ? 110.148 12.577 104.901 1.00 21.06 45 SER B O 1
ATOM 1599 N N . VAL B 1 46 ? 108.146 12.886 103.906 1.00 21.75 46 VAL B N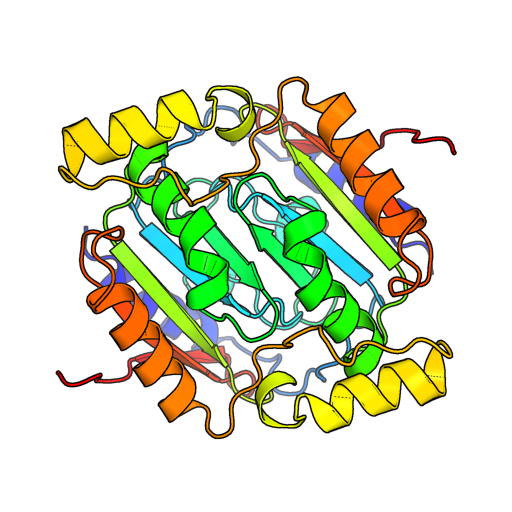 1
ATOM 1600 C CA . VAL B 1 46 ? 107.721 14.058 104.732 1.00 18.49 46 VAL B CA 1
ATOM 1601 C C . VAL B 1 46 ? 107.692 13.712 106.227 1.00 19.58 46 VAL B C 1
ATOM 1602 O O . VAL B 1 46 ? 108.000 14.612 107.022 1.00 17.64 46 VAL B O 1
ATOM 1606 N N . LEU B 1 47 ? 107.231 12.510 106.592 1.00 19.53 47 LEU B N 1
ATOM 1607 C CA . LEU B 1 47 ? 106.964 12.097 108.005 1.00 16.82 47 LEU B CA 1
ATOM 1608 C C . LEU B 1 47 ? 108.053 11.170 108.534 1.00 17.14 47 LEU B C 1
ATOM 1609 O O . LEU B 1 47 ? 108.001 10.869 109.744 1.00 20.52 47 LEU B O 1
ATOM 1614 N N . GLY B 1 48 ? 109.002 10.757 107.674 1.00 19.33 48 GLY B N 1
ATOM 1615 C CA . GLY B 1 48 ? 110.041 9.773 108.009 1.00 20.72 48 GLY B CA 1
ATOM 1616 C C . GLY B 1 48 ? 109.427 8.420 108.320 1.00 20.44 48 GLY B C 1
ATOM 1617 O O . GLY B 1 48 ? 109.896 7.743 109.263 1.00 22.21 48 GLY B O 1
ATOM 1618 N N . LEU B 1 49 ? 108.393 8.024 107.588 1.00 20.58 49 LEU B N 1
ATOM 1619 C CA . LEU B 1 49 ? 107.839 6.646 107.674 1.00 20.78 49 LEU B CA 1
ATOM 1620 C C . LEU B 1 49 ? 108.764 5.683 106.911 1.00 20.73 49 LEU B C 1
ATOM 1621 O O . LEU B 1 49 ? 109.410 6.114 105.929 1.00 20.27 49 LEU B O 1
ATOM 1626 N N . THR B 1 50 ? 108.793 4.416 107.333 1.00 22.57 50 THR B N 1
ATOM 1627 C CA . THR B 1 50 ? 109.273 3.259 106.531 1.00 24.27 50 THR B CA 1
ATOM 1628 C C . THR B 1 50 ? 108.102 2.312 106.241 1.00 22.67 50 THR B C 1
ATOM 1629 O O . THR B 1 50 ? 107.030 2.501 106.855 1.00 22.35 50 THR B O 1
ATOM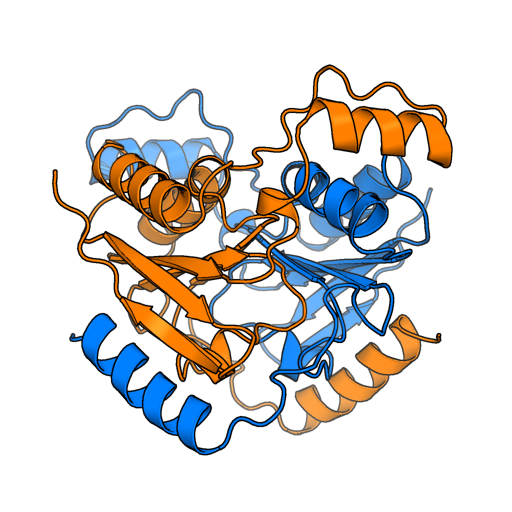 1633 N N . GLU B 1 51 ? 108.287 1.370 105.325 1.00 23.89 51 GLU B N 1
ATOM 1634 C CA . GLU B 1 51 ? 107.312 0.275 105.042 1.00 22.41 51 GLU B CA 1
ATOM 1635 C C . GLU B 1 51 ? 106.914 -0.378 106.371 1.00 20.56 51 GLU B C 1
ATOM 1636 O O . GLU B 1 51 ? 107.824 -0.767 107.172 1.00 18.92 51 GLU B O 1
ATOM 1642 N N . GLY B 1 52 ? 105.591 -0.506 106.608 1.00 19.88 52 GLY B N 1
ATOM 1643 C CA . GLY B 1 52 ? 105.000 -1.165 107.796 1.00 20.62 52 GLY B CA 1
ATOM 1644 C C . GLY B 1 52 ? 104.610 -0.204 108.914 1.00 20.50 52 GLY B C 1
ATOM 1645 O O . GLY B 1 52 ? 104.034 -0.681 109.889 1.00 18.57 52 GLY B O 1
ATOM 1646 N N . ASP B 1 53 ? 104.898 1.106 108.790 1.00 20.64 53 ASP B N 1
ATOM 1647 C CA . ASP B 1 53 ? 104.823 2.069 109.925 1.00 20.97 53 ASP B CA 1
ATOM 1648 C C . ASP B 1 53 ? 103.388 2.539 110.150 1.00 16.05 53 ASP B C 1
ATOM 1649 O O . ASP B 1 53 ? 102.930 2.488 111.261 1.00 15.33 53 ASP B O 1
ATOM 1654 N N . ALA B 1 54 ? 102.749 3.058 109.092 1.00 17.73 54 ALA B N 1
ATOM 1655 C CA . ALA B 1 54 ? 101.440 3.725 109.177 1.00 14.50 54 ALA B CA 1
ATOM 1656 C C . ALA B 1 54 ? 100.595 3.437 107.949 1.00 14.39 54 ALA B C 1
ATOM 1657 O O . ALA B 1 54 ? 101.147 3.384 106.829 1.00 15.98 54 ALA B O 1
ATOM 1659 N N . HIS B 1 55 ? 99.279 3.310 108.172 1.00 12.66 55 HIS B N 1
ATOM 1660 C CA . HIS B 1 55 ? 98.314 3.345 107.062 1.00 12.72 55 HIS B CA 1
ATOM 1661 C C . HIS B 1 55 ? 98.354 4.753 106.512 1.00 12.07 55 HIS B C 1
ATOM 1662 O O . HIS B 1 55 ? 98.383 5.713 107.297 1.00 12.82 55 HIS B O 1
ATOM 1669 N N . VAL B 1 56 ? 98.319 4.869 105.193 1.00 10.69 56 VAL B N 1
ATOM 1670 C CA . VAL B 1 56 ? 98.352 6.192 104.526 1.00 10.83 56 VAL B CA 1
ATOM 1671 C C . VAL B 1 56 ? 97.111 6.231 103.632 1.00 11.54 56 VAL B C 1
ATOM 1672 O O . VAL B 1 56 ? 97.068 5.482 102.636 1.00 13.03 56 VAL B O 1
ATOM 1676 N N . ILE B 1 57 ? 96.218 7.144 103.996 1.00 12.50 57 ILE B N 1
ATOM 1677 C CA . ILE B 1 57 ? 94.905 7.306 103.336 1.00 13.80 57 ILE B CA 1
ATOM 1678 C C . ILE B 1 57 ? 95.003 8.607 102.538 1.00 13.38 57 ILE B C 1
ATOM 1679 O O . ILE B 1 57 ? 95.362 9.594 103.111 1.00 12.35 57 ILE B O 1
ATOM 1684 N N . ARG B 1 58 ? 94.742 8.578 101.230 1.00 12.86 58 ARG B N 1
ATOM 1685 C CA . ARG B 1 58 ? 94.875 9.826 100.422 1.00 13.13 58 ARG B CA 1
ATOM 1686 C C . ARG B 1 58 ? 93.693 9.994 99.478 1.00 13.41 58 ARG B C 1
ATOM 1687 O O . ARG B 1 58 ? 93.335 9.029 98.767 1.00 13.94 58 ARG B O 1
ATOM 1695 N N . ASN B 1 59 ? 93.177 11.221 99.462 1.00 13.65 59 ASN B N 1
ATOM 1696 C CA . ASN B 1 59 ? 92.051 11.574 98.573 1.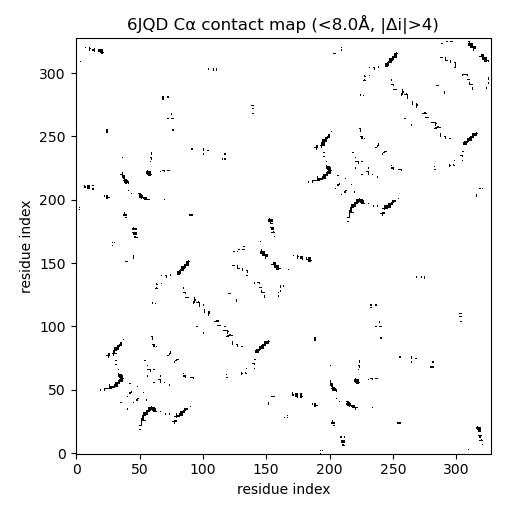00 13.44 59 ASN B CA 1
ATOM 1697 C C . ASN B 1 59 ? 92.122 13.058 98.236 1.00 11.69 59 ASN B C 1
ATOM 1698 O O . ASN B 1 59 ? 92.936 13.813 98.826 1.00 14.37 59 ASN B O 1
ATOM 1703 N N . ALA B 1 60 ? 91.405 13.483 97.205 1.00 13.68 60 ALA B N 1
ATOM 1704 C CA . ALA B 1 60 ? 91.435 14.926 96.824 1.00 12.82 60 ALA B CA 1
ATOM 1705 C C . ALA B 1 60 ? 90.978 15.804 98.003 1.00 12.23 60 ALA B C 1
ATOM 1706 O O . ALA B 1 60 ? 89.822 15.744 98.432 1.00 11.44 60 ALA B O 1
ATOM 1708 N N . GLY B 1 61 ? 91.908 16.559 98.587 1.00 12.80 61 GLY B N 1
ATOM 1709 C CA . GLY B 1 61 ? 91.686 17.445 99.722 1.00 13.95 61 GLY B CA 1
ATOM 1710 C C . GLY B 1 61 ? 92.139 16.826 101.038 1.00 13.42 61 GLY B C 1
ATOM 1711 O O . GLY B 1 61 ? 92.259 17.593 102.004 1.00 15.38 61 GLY B O 1
ATOM 1712 N N . GLY B 1 62 ? 92.437 15.520 101.089 1.00 14.17 62 GLY B N 1
ATOM 1713 C CA . GLY B 1 62 ? 92.588 14.780 102.360 1.00 14.33 62 GLY B CA 1
ATOM 1714 C C . GLY B 1 62 ? 91.340 14.881 103.259 1.00 15.19 62 GLY B C 1
ATOM 1715 O O . GLY B 1 62 ? 91.446 15.203 104.463 1.00 15.62 62 GLY B O 1
ATOM 1716 N N . ARG B 1 63 ? 90.150 14.648 102.708 1.00 13.54 63 ARG B N 1
ATOM 1717 C CA . ARG B 1 63 ? 88.885 14.893 103.463 1.00 13.88 63 ARG B CA 1
ATOM 1718 C C . ARG B 1 63 ? 88.584 13.744 104.424 1.00 14.91 63 ARG B C 1
ATOM 1719 O O . ARG B 1 63 ? 88.546 12.538 104.013 1.00 14.81 63 ARG B O 1
ATOM 1727 N N . ALA B 1 64 ? 88.410 14.073 105.697 1.00 16.53 64 ALA B N 1
ATOM 1728 C CA . ALA B 1 64 ? 88.156 13.047 106.739 1.00 16.90 64 ALA B CA 1
ATOM 1729 C C . ALA B 1 64 ? 86.795 12.365 106.518 1.00 17.06 64 ALA B C 1
ATOM 1730 O O . ALA B 1 64 ? 86.704 11.195 106.827 1.00 16.74 64 ALA B O 1
ATOM 1732 N N . SER B 1 65 ? 85.773 13.048 106.001 1.00 16.80 65 SER B N 1
ATOM 1733 C CA . SER B 1 65 ? 84.435 12.430 105.801 1.00 16.27 65 SER B CA 1
ATOM 1734 C C . SER B 1 65 ? 84.567 11.198 104.912 1.00 15.88 65 SER B C 1
ATOM 1735 O O . SER B 1 65 ? 83.964 10.168 105.258 1.00 17.84 65 SER B O 1
ATOM 1738 N N . GLU B 1 66 ? 85.439 11.250 103.893 1.00 12.89 66 GLU B N 1
ATOM 1739 C CA . GLU B 1 66 ? 85.626 10.179 102.892 1.00 14.33 66 GLU B CA 1
ATOM 1740 C C . GLU B 1 66 ? 86.643 9.155 103.391 1.00 12.48 66 GLU B C 1
ATOM 1741 O O . GLU B 1 66 ? 86.384 8.000 103.107 1.00 14.84 66 GLU B O 1
ATOM 1747 N N . ALA B 1 67 ? 87.587 9.572 104.266 1.00 12.33 67 ALA B N 1
ATOM 1748 C CA . ALA B 1 67 ? 88.582 8.704 104.915 1.00 11.67 67 ALA B CA 1
ATOM 1749 C C . ALA B 1 67 ? 87.939 7.809 105.973 1.00 11.10 67 ALA B C 1
ATOM 1750 O O . ALA B 1 67 ? 88.561 6.787 106.276 1.00 11.68 67 ALA B O 1
ATOM 1752 N N . LEU B 1 68 ? 86.716 8.120 106.430 1.00 12.45 68 LEU B N 1
ATOM 1753 C CA . LEU B 1 68 ? 86.163 7.432 107.621 1.00 14.37 68 LEU B CA 1
ATOM 1754 C C . LEU B 1 68 ? 86.098 5.917 107.397 1.00 12.20 68 LEU B C 1
ATOM 1755 O O . LEU B 1 68 ? 86.506 5.152 108.322 1.00 13.34 68 LEU B O 1
ATOM 1760 N N . ARG B 1 69 ? 85.595 5.442 106.241 1.00 14.03 69 ARG B N 1
ATOM 1761 C CA . ARG 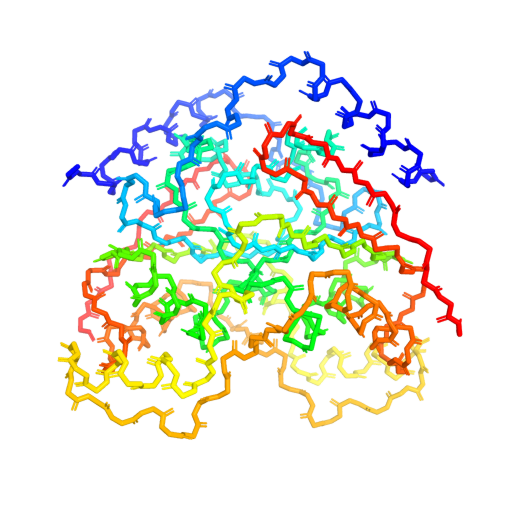B 1 69 ? 85.518 3.988 105.929 1.00 14.73 69 ARG B CA 1
ATOM 1762 C C . ARG B 1 69 ? 86.902 3.348 106.166 1.00 12.48 69 ARG B C 1
ATOM 1763 O O . ARG B 1 69 ? 87.010 2.374 106.924 1.00 13.22 69 ARG B O 1
ATOM 1771 N N . SER B 1 70 ? 87.928 3.996 105.649 1.00 12.71 70 SER B N 1
ATOM 1772 C CA . SER B 1 70 ? 89.322 3.495 105.662 1.00 12.46 70 SER B CA 1
ATOM 1773 C C . SER B 1 70 ? 89.884 3.519 107.096 1.00 12.02 70 SER B C 1
ATOM 1774 O O . SER B 1 70 ? 90.569 2.581 107.483 1.00 14.85 70 SER B O 1
ATOM 1777 N N . LEU B 1 71 ? 89.500 4.498 107.901 1.00 11.94 71 LEU B N 1
ATOM 1778 C CA . LEU B 1 71 ? 89.974 4.680 109.295 1.00 12.91 71 LEU B CA 1
ATOM 1779 C C . LEU B 1 71 ? 89.298 3.621 110.147 1.00 12.94 71 LEU B C 1
ATOM 1780 O O . LEU B 1 71 ? 89.960 3.020 110.957 1.00 13.85 71 LEU B O 1
ATOM 1785 N N . ILE B 1 72 ? 87.985 3.390 109.991 1.00 13.95 72 ILE B N 1
ATOM 1786 C CA . ILE B 1 72 ? 87.335 2.284 110.743 1.00 14.33 72 ILE B CA 1
ATOM 1787 C C . ILE B 1 72 ? 88.043 0.951 110.453 1.00 13.81 72 ILE B C 1
ATOM 1788 O O . ILE B 1 72 ? 88.389 0.239 111.428 1.00 15.50 72 ILE B O 1
ATOM 1793 N N . ILE B 1 73 ? 88.348 0.644 109.193 1.00 14.65 73 ILE B N 1
ATOM 1794 C CA . ILE B 1 73 ? 89.116 -0.585 108.836 1.00 14.47 73 ILE B CA 1
ATOM 1795 C C . ILE B 1 73 ? 90.512 -0.498 109.474 1.00 14.62 73 ILE B C 1
ATOM 1796 O O . ILE B 1 73 ? 90.977 -1.475 110.142 1.00 14.30 73 ILE B O 1
ATOM 1801 N N . SER B 1 74 ? 91.223 0.615 109.267 1.00 14.13 74 SER B N 1
ATOM 1802 C CA . SER B 1 74 ? 92.560 0.823 109.897 1.00 14.05 74 SER B CA 1
ATOM 1803 C C . SER B 1 74 ? 92.558 0.462 111.397 1.00 14.86 74 SER B C 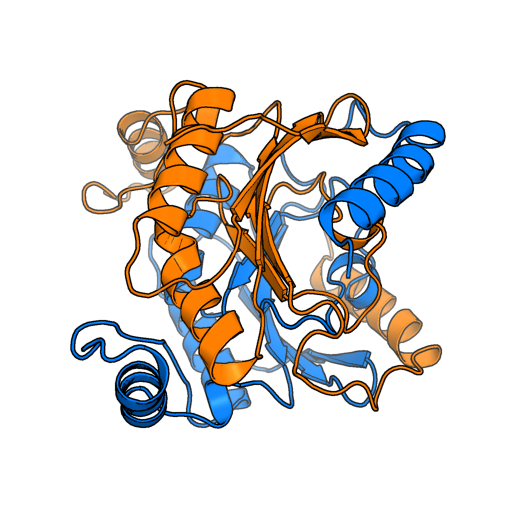1
ATOM 1804 O O . SER B 1 74 ? 93.433 -0.305 111.847 1.00 16.01 74 SER B O 1
ATOM 1807 N N . GLN B 1 75 ? 91.556 0.899 112.156 1.00 13.64 75 GLN B N 1
ATOM 1808 C CA . GLN B 1 75 ? 91.513 0.632 113.616 1.00 14.80 75 GLN B CA 1
ATOM 1809 C C . GLN B 1 75 ? 91.013 -0.795 113.866 1.00 16.13 75 GLN B C 1
ATOM 1810 O O . GLN B 1 75 ? 91.670 -1.482 114.669 1.00 19.28 75 GLN B O 1
ATOM 1816 N N . ARG B 1 76 ? 89.931 -1.241 113.234 1.00 16.06 76 ARG B N 1
ATOM 1817 C CA . ARG B 1 76 ? 89.224 -2.495 113.661 1.00 18.85 76 ARG B CA 1
ATOM 1818 C C . ARG B 1 76 ? 89.960 -3.741 113.123 1.00 18.56 76 ARG B C 1
ATOM 1819 O O . ARG B 1 76 ? 90.013 -4.805 113.864 1.00 20.69 76 ARG B O 1
ATOM 1827 N N . LEU B 1 77 ? 90.544 -3.655 111.932 1.00 19.87 77 LEU B N 1
ATOM 1828 C CA . LEU B 1 77 ? 91.307 -4.768 111.300 1.00 18.74 77 LEU B CA 1
ATOM 1829 C C . LEU B 1 77 ? 92.813 -4.559 111.494 1.00 17.84 77 LEU B C 1
ATOM 1830 O O . LEU B 1 77 ? 93.527 -5.602 111.465 1.00 19.14 77 LEU B O 1
ATOM 1835 N N . GLY B 1 78 ? 93.305 -3.320 111.605 1.00 15.99 78 GLY B N 1
ATOM 1836 C CA . GLY B 1 78 ? 94.766 -3.038 111.622 1.00 15.95 78 GLY B CA 1
ATOM 1837 C C . GLY B 1 78 ? 95.301 -2.685 113.019 1.00 16.71 78 GLY B C 1
ATOM 1838 O O . GLY B 1 78 ? 96.539 -2.554 113.145 1.00 14.90 78 GLY B O 1
ATOM 1839 N N . GLY B 1 79 ? 94.435 -2.391 114.003 1.00 17.11 79 GLY B N 1
ATOM 1840 C CA . GLY B 1 79 ? 94.846 -2.057 115.375 1.00 16.30 79 GLY B CA 1
ATOM 1841 C C . GLY B 1 79 ? 95.430 -0.664 115.523 1.00 16.18 79 GLY B C 1
ATOM 1842 O O . GLY B 1 79 ? 96.021 -0.381 116.596 1.00 19.91 79 GLY B O 1
ATOM 1843 N N . THR B 1 80 ? 95.158 0.250 114.601 1.00 17.38 80 THR B N 1
ATOM 1844 C CA . THR B 1 80 ? 95.689 1.629 114.721 1.00 18.57 80 THR B CA 1
ATOM 1845 C C . THR B 1 80 ? 94.846 2.342 115.775 1.00 18.14 80 THR B C 1
ATOM 1846 O O . THR B 1 80 ? 93.635 1.967 115.980 1.00 16.89 80 THR B O 1
ATOM 1850 N N . GLU B 1 81 ? 95.446 3.353 116.428 1.00 19.79 81 GLU B N 1
ATOM 1851 C CA . GLU B 1 81 ? 94.926 3.945 117.674 1.00 22.32 81 GLU B CA 1
ATOM 1852 C C . GLU B 1 81 ? 94.905 5.469 117.610 1.00 20.07 81 GLU B C 1
ATOM 1853 O O . GLU B 1 81 ? 94.576 6.064 118.637 1.00 18.78 81 GLU B O 1
ATOM 1859 N N . GLU B 1 82 ? 95.343 6.057 116.490 1.00 17.52 82 GLU B N 1
ATOM 1860 C CA . GLU B 1 82 ? 95.753 7.472 116.369 1.00 16.68 82 GLU B CA 1
ATOM 1861 C C . GLU B 1 82 ? 95.562 7.864 114.909 1.00 14.09 82 GLU B C 1
ATOM 1862 O O . GLU B 1 82 ? 95.785 7.022 114.024 1.00 16.25 82 GLU B O 1
ATOM 1868 N N . VAL B 1 83 ? 95.149 9.087 114.687 1.00 13.59 83 VAL B N 1
ATOM 1869 C CA . VAL B 1 83 ? 95.025 9.648 113.331 1.00 15.03 83 VAL B CA 1
ATOM 1870 C C . VAL B 1 83 ? 95.763 10.969 113.283 1.00 13.54 83 VAL B C 1
ATOM 1871 O O . VAL B 1 83 ? 95.700 11.736 114.252 1.00 17.02 83 VAL B O 1
ATOM 1875 N N . VAL B 1 84 ? 96.456 11.205 112.178 1.00 14.90 84 VAL B N 1
ATOM 1876 C CA . VAL B 1 84 ? 97.023 12.537 111.848 1.00 15.65 84 VAL B CA 1
ATOM 1877 C C . VAL B 1 84 ? 96.314 12.988 110.550 1.00 13.88 84 VAL B C 1
ATOM 1878 O O . VAL B 1 84 ? 96.276 12.221 109.543 1.00 16.35 84 VAL B O 1
ATOM 1882 N N . VAL B 1 85 ? 95.747 14.183 110.546 1.00 13.45 85 VAL B N 1
ATOM 1883 C CA . VAL B 1 85 ? 95.103 14.763 109.332 1.00 13.51 85 VAL B CA 1
ATOM 1884 C C . VAL B 1 85 ? 95.979 15.893 108.795 1.00 13.71 85 VAL B C 1
ATOM 1885 O O . VAL B 1 85 ? 96.236 16.841 109.550 1.00 14.02 85 VAL B O 1
ATOM 1889 N N . ILE B 1 86 ? 96.322 15.842 107.510 1.00 13.26 86 ILE B N 1
ATOM 1890 C CA . ILE B 1 86 ? 97.354 16.738 106.916 1.00 12.23 86 ILE B CA 1
ATOM 1891 C C . ILE B 1 86 ? 96.768 17.323 105.640 1.00 12.34 86 ILE B C 1
ATOM 1892 O O . ILE B 1 86 ? 96.563 16.575 104.692 1.00 12.85 86 ILE B O 1
ATOM 1897 N N . HIS B 1 87 ? 96.367 18.589 105.679 1.00 12.10 87 HIS B N 1
ATOM 1898 C CA . HIS B 1 87 ? 95.951 19.332 104.468 1.00 11.94 87 HIS B CA 1
ATOM 1899 C C . HIS B 1 87 ? 97.171 20.167 104.070 1.00 12.14 87 HIS B C 1
ATOM 1900 O O . HIS B 1 87 ? 98.160 20.064 104.742 1.00 14.76 87 HIS B O 1
ATOM 1907 N N . HIS B 1 88 ? 97.186 20.866 102.947 1.00 13.15 88 HIS B N 1
ATOM 1908 C CA . HIS B 1 88 ? 98.450 21.437 102.407 1.00 13.28 88 HIS B CA 1
ATOM 1909 C C . HIS B 1 88 ? 98.179 22.727 101.662 1.00 14.19 88 HIS B C 1
ATOM 1910 O O . HIS B 1 88 ? 97.053 22.866 101.148 1.00 13.15 88 HIS B O 1
ATOM 1917 N N . THR B 1 89 ? 99.211 23.607 101.599 1.00 15.73 89 THR B N 1
ATOM 1918 C CA . THR B 1 89 ? 99.175 24.853 100.819 1.00 17.59 89 THR B CA 1
ATOM 1919 C C . THR B 1 89 ? 99.036 24.534 99.309 1.00 17.41 89 THR B C 1
ATOM 1920 O O . THR B 1 89 ? 99.496 23.501 98.844 1.00 15.91 89 THR B O 1
ATOM 1924 N N . ASP B 1 90 ? 98.430 25.426 98.533 1.00 15.81 90 ASP B N 1
ATOM 1925 C CA . ASP B 1 90 ? 98.270 25.255 97.070 1.00 18.95 90 ASP B CA 1
ATOM 1926 C C . ASP B 1 90 ? 97.510 23.961 96.784 1.00 19.15 90 ASP B C 1
ATOM 1927 O O . ASP B 1 90 ? 97.852 23.303 95.777 1.00 16.81 90 ASP B O 1
ATOM 1932 N N . CYS B 1 91 ? 96.440 23.689 97.540 1.00 19.14 91 CYS B N 1
ATOM 1933 C CA . CYS B 1 91 ? 95.508 22.565 97.252 1.00 17.67 91 CYS B CA 1
ATOM 1934 C C . CYS B 1 91 ? 94.408 23.022 96.310 1.00 17.19 91 CYS B C 1
ATOM 1935 O O . CYS B 1 91 ? 93.782 24.058 96.596 1.00 17.60 91 CYS B O 1
ATOM 1938 N N . GLY B 1 92 ? 94.196 22.229 95.252 1.00 18.37 92 GLY B N 1
ATOM 1939 C CA . GLY B 1 92 ? 93.189 22.442 94.210 1.00 19.13 92 GLY B CA 1
ATOM 1940 C C . GLY B 1 92 ? 91.833 22.650 94.860 1.00 19.25 92 GLY B C 1
ATOM 1941 O O . GLY B 1 92 ? 91.049 23.388 94.312 1.00 17.05 92 GLY B O 1
ATOM 1942 N N . MET B 1 93 ? 91.583 22.019 96.022 1.00 18.68 93 MET B N 1
ATOM 1943 C CA . MET B 1 93 ? 90.248 21.977 96.677 1.00 18.63 93 MET B CA 1
ATOM 1944 C C . MET B 1 93 ? 89.973 23.333 97.351 1.00 16.91 93 MET B C 1
ATOM 1945 O O . MET B 1 93 ? 88.789 23.574 97.731 1.00 18.86 93 MET B O 1
ATOM 1950 N N . LEU B 1 94 ? 90.994 24.196 97.458 1.00 20.65 94 LEU B N 1
ATOM 1951 C CA . LEU B 1 94 ? 90.819 25.562 98.011 1.00 23.05 94 LEU B CA 1
ATOM 1952 C C . LEU B 1 94 ? 90.248 26.465 96.917 1.00 24.91 94 LEU B C 1
ATOM 1953 O O . LEU B 1 94 ? 89.579 27.468 97.310 1.00 27.92 94 LEU B O 1
ATOM 1958 N N . THR B 1 95 ? 90.540 26.165 95.635 1.00 25.38 95 THR B N 1
ATOM 1959 C CA . THR B 1 95 ? 90.490 27.108 94.474 1.00 27.31 95 THR B CA 1
ATOM 1960 C C . THR B 1 95 ? 89.101 27.099 93.815 1.00 26.73 95 THR B C 1
ATOM 1961 O O . THR B 1 95 ? 88.737 28.143 93.178 1.00 28.16 95 THR B O 1
ATOM 1965 N N . PHE B 1 96 ? 88.358 25.995 93.955 1.00 28.94 96 PHE B N 1
ATOM 1966 C CA . PHE B 1 96 ? 87.165 25.696 93.117 1.00 26.93 96 PHE B CA 1
ATOM 1967 C C . PHE B 1 96 ? 86.015 25.203 93.987 1.00 24.82 96 PHE B C 1
ATOM 1968 O O . PHE B 1 96 ? 86.275 24.420 94.932 1.00 23.97 96 PHE B O 1
ATOM 1976 N N . SER B 1 97 ? 84.802 25.646 93.638 1.00 22.16 97 SER B N 1
ATOM 1977 C CA . SER B 1 97 ? 83.482 25.220 94.162 1.00 21.09 97 SER B CA 1
ATOM 1978 C C . SER B 1 97 ? 82.996 23.972 93.425 1.00 20.97 97 SER B C 1
ATOM 1979 O O . SER B 1 97 ? 83.443 23.740 92.324 1.00 21.42 97 SER B O 1
ATOM 1982 N N . ASP B 1 98 ? 82.028 23.263 94.001 1.00 20.16 98 ASP B N 1
ATOM 1983 C CA . ASP B 1 98 ? 81.337 22.148 93.320 1.00 19.99 98 ASP B CA 1
ATOM 1984 C C . ASP B 1 98 ? 80.877 22.622 91.936 1.00 19.86 98 ASP B C 1
ATOM 1985 O O . ASP B 1 98 ? 81.043 21.842 90.976 1.00 18.47 98 ASP B O 1
ATOM 1990 N N . GLU B 1 99 ? 80.281 23.822 91.861 1.00 20.91 99 GLU B N 1
ATOM 1991 C CA . GLU B 1 99 ? 79.740 24.361 90.582 1.00 19.51 99 GLU B CA 1
ATOM 1992 C C . GLU B 1 99 ? 80.888 24.587 89.592 1.00 19.36 99 GLU B C 1
ATOM 1993 O O . GLU B 1 99 ? 80.681 24.389 88.365 1.00 19.89 99 GLU B O 1
ATOM 1999 N N . ASP B 1 100 ? 82.042 25.003 90.075 1.00 17.35 100 ASP B N 1
ATOM 2000 C CA . ASP B 1 100 ? 83.203 25.264 89.194 1.00 19.39 100 ASP B CA 1
ATOM 2001 C C . ASP B 1 100 ? 83.672 23.960 88.531 1.00 19.80 100 ASP B C 1
ATOM 2002 O O . ASP B 1 100 ? 83.868 23.954 87.319 1.00 19.30 100 ASP B O 1
ATOM 2007 N N . ILE B 1 101 ? 83.821 22.878 89.287 1.00 19.39 101 ILE B N 1
ATOM 2008 C CA . ILE B 1 101 ? 84.274 21.562 88.757 1.00 20.48 101 ILE B CA 1
ATOM 2009 C C . ILE B 1 101 ? 83.195 20.994 87.814 1.00 19.80 101 ILE B C 1
ATOM 2010 O O . ILE B 1 101 ? 83.578 20.466 86.802 1.00 17.69 101 ILE B O 1
ATOM 2015 N N . ARG B 1 102 ? 81.899 21.155 88.110 1.00 18.26 102 ARG B N 1
ATOM 2016 C CA . ARG B 1 102 ? 80.775 20.664 87.266 1.00 18.64 102 ARG B CA 1
ATOM 2017 C C . ARG B 1 102 ? 80.784 21.374 85.908 1.00 17.81 102 ARG B C 1
ATOM 2018 O O . ARG B 1 102 ? 80.587 20.694 84.853 1.00 15.96 102 ARG B O 1
ATOM 2026 N N . ALA B 1 103 ? 81.176 22.649 85.882 1.00 17.69 103 ALA B N 1
ATOM 2027 C CA . ALA B 1 103 ? 81.317 23.385 84.610 1.00 17.31 103 ALA B CA 1
ATOM 2028 C C . ALA B 1 103 ? 82.498 22.809 83.806 1.00 15.92 103 ALA B C 1
ATOM 2029 O O . ALA B 1 103 ? 82.391 22.672 82.552 1.00 16.48 103 ALA B O 1
ATOM 2031 N N . LYS B 1 104 ? 83.610 22.487 84.455 1.00 15.86 104 LYS B N 1
ATOM 2032 C CA . LYS B 1 104 ? 84.760 21.855 83.754 1.00 18.78 104 LYS B CA 1
ATOM 2033 C C . LYS B 1 104 ? 84.351 20.497 83.177 1.00 17.56 104 LYS B C 1
ATOM 2034 O O . LYS B 1 104 ? 84.828 20.137 82.078 1.00 19.82 104 LYS B O 1
ATOM 2040 N N . ILE B 1 105 ? 83.516 19.730 83.888 1.00 17.02 105 ILE B N 1
ATOM 2041 C CA . ILE B 1 105 ? 83.090 18.378 83.408 1.00 15.49 105 ILE B CA 1
ATOM 2042 C C . ILE B 1 105 ? 82.209 18.586 82.167 1.00 15.75 105 ILE B C 1
ATOM 2043 O O . ILE B 1 105 ? 82.315 17.779 81.185 1.00 14.84 105 ILE B O 1
ATOM 2048 N N . ARG B 1 106 ? 81.299 19.550 82.219 1.00 17.49 106 ARG B N 1
ATOM 2049 C CA . ARG B 1 106 ? 80.455 19.887 81.022 1.00 18.28 106 ARG B CA 1
ATOM 2050 C C . ARG B 1 106 ? 81.371 20.251 79.847 1.00 19.87 106 ARG B C 1
ATOM 2051 O O . ARG B 1 106 ? 81.190 19.640 78.729 1.00 17.80 106 ARG B O 1
ATOM 2059 N N . GLU B 1 107 ? 82.294 21.186 80.056 1.00 20.09 107 GLU B N 1
ATOM 2060 C CA . GLU B 1 107 ? 83.095 21.795 78.961 1.00 21.12 107 GLU B CA 1
ATOM 2061 C C . GLU B 1 107 ? 83.904 20.688 78.284 1.00 20.22 107 GLU B C 1
ATOM 2062 O O . GLU B 1 107 ? 83.974 20.652 77.056 1.00 19.47 107 GLU B O 1
ATOM 2068 N N . GLU B 1 108 ? 84.622 19.895 79.085 1.00 18.93 108 GLU B N 1
ATOM 2069 C CA . GLU B 1 108 ? 85.576 18.894 78.588 1.00 19.17 108 GLU B CA 1
ATOM 2070 C C . GLU B 1 108 ? 84.921 17.565 78.204 1.00 17.58 108 GLU B C 1
ATOM 2071 O O . GLU B 1 108 ? 85.436 16.994 77.226 1.00 20.12 108 GLU B O 1
ATOM 2077 N N . LEU B 1 109 ? 83.931 17.051 78.950 1.00 17.51 109 LEU B N 1
ATOM 2078 C CA . LEU B 1 109 ? 83.346 15.697 78.700 1.00 17.91 109 LEU B CA 1
ATOM 2079 C C . LEU B 1 109 ? 81.908 15.766 78.207 1.00 16.11 109 LEU B C 1
ATOM 2080 O O . LEU B 1 109 ? 81.449 14.720 77.804 1.00 16.03 109 LEU B O 1
ATOM 2085 N N . GLY B 1 110 ? 81.235 16.904 78.326 1.00 16.45 110 GLY B N 1
ATOM 2086 C CA . GLY B 1 110 ? 79.787 17.032 78.033 1.00 18.75 110 GLY B CA 1
ATOM 2087 C C . GLY B 1 110 ? 78.953 16.121 78.888 1.00 18.35 110 GLY B C 1
ATOM 2088 O O . GLY B 1 110 ? 77.866 15.690 78.434 1.00 19.30 110 GLY B O 1
ATOM 2089 N N . GLU B 1 111 ? 79.372 15.936 80.149 1.00 20.47 111 GLU B N 1
ATOM 2090 C CA . GLU B 1 111 ? 78.651 15.117 81.143 1.00 20.08 111 GLU B CA 1
ATOM 2091 C C . GLU B 1 111 ? 78.115 16.047 82.235 1.00 20.98 111 GLU B C 1
ATOM 2092 O O . GLU B 1 111 ? 78.739 17.094 82.488 1.00 20.99 111 GLU B O 1
ATOM 2098 N N . ASP B 1 112 ? 76.941 15.698 82.776 1.00 25.15 112 ASP B N 1
ATOM 2099 C CA . ASP B 1 112 ? 76.319 16.315 83.971 1.00 25.63 112 ASP B CA 1
ATOM 2100 C C . ASP B 1 112 ? 76.790 15.544 85.212 1.00 27.67 112 ASP B C 1
ATOM 2101 O O . ASP B 1 112 ? 76.640 14.300 85.259 1.00 32.83 112 ASP B O 1
ATOM 2106 N N . ALA B 1 113 ? 77.360 16.236 86.195 1.00 24.72 113 ALA B N 1
ATOM 2107 C CA . ALA B 1 113 ? 77.820 15.619 87.461 1.00 23.64 113 ALA B CA 1
ATOM 2108 C C . ALA B 1 113 ? 77.150 16.297 88.667 1.00 25.80 113 ALA B C 1
ATOM 2109 O O . ALA B 1 113 ? 77.812 16.497 89.680 1.00 22.77 113 ALA B O 1
ATOM 2111 N N . SER B 1 114 ? 75.864 16.643 88.585 1.00 32.32 114 SER B N 1
ATOM 2112 C CA . SER B 1 114 ? 75.177 17.504 89.595 1.00 31.22 114 SER B CA 1
ATOM 2113 C C . SER B 1 114 ? 74.896 16.733 90.887 1.00 33.86 114 SER B C 1
ATOM 2114 O O . SER B 1 114 ? 74.605 17.394 91.896 1.00 35.16 114 SER B O 1
ATOM 2117 N N . ASP B 1 115 ? 75.049 15.410 90.880 1.00 29.33 115 ASP B N 1
ATOM 2118 C CA . ASP B 1 115 ? 74.787 14.532 92.056 1.00 34.03 115 ASP B CA 1
ATOM 2119 C C . ASP B 1 115 ? 76.093 14.064 92.713 1.00 31.06 115 ASP B C 1
ATOM 2120 O O . ASP B 1 115 ? 76.006 13.350 93.764 1.00 32.86 115 ASP B O 1
ATOM 2125 N N . ILE B 1 116 ? 77.252 14.491 92.197 1.00 26.84 116 ILE B N 1
ATOM 2126 C CA . ILE B 1 116 ? 78.556 14.269 92.894 1.00 26.87 116 ILE B CA 1
ATOM 2127 C C . ILE B 1 116 ? 78.967 15.514 93.689 1.00 24.27 116 ILE B C 1
ATOM 2128 O O . ILE B 1 116 ? 79.024 16.671 93.130 1.00 20.62 116 ILE B O 1
ATOM 2133 N N . LYS B 1 117 ? 79.269 15.256 94.962 1.00 22.44 117 LYS B N 1
ATOM 2134 C CA . LYS B 1 117 ? 79.720 16.229 95.991 1.00 23.19 117 LYS B CA 1
ATOM 2135 C C . LYS B 1 117 ? 81.228 16.076 96.057 1.00 20.19 117 LYS B C 1
ATOM 2136 O O . LYS B 1 117 ? 81.677 15.000 96.434 1.00 20.33 117 LYS B O 1
ATOM 2142 N N . PHE B 1 118 ? 81.947 17.080 95.587 1.00 16.05 118 PHE B N 1
ATOM 2143 C CA . PHE B 1 118 ? 83.406 16.957 95.371 1.00 15.39 118 PHE B CA 1
ATOM 2144 C C . PHE B 1 118 ? 84.158 17.335 96.661 1.00 15.18 118 PHE B C 1
ATOM 2145 O O . PHE B 1 118 ? 85.431 17.185 96.607 1.00 14.37 118 PHE B O 1
ATOM 2153 N N . LEU B 1 119 ? 83.476 17.826 97.706 1.00 14.29 119 LEU B N 1
ATOM 2154 C CA . LEU B 1 119 ? 84.067 18.238 99.031 1.00 16.18 119 LEU B CA 1
ATOM 2155 C C . LEU B 1 119 ? 85.207 19.262 98.931 1.00 15.80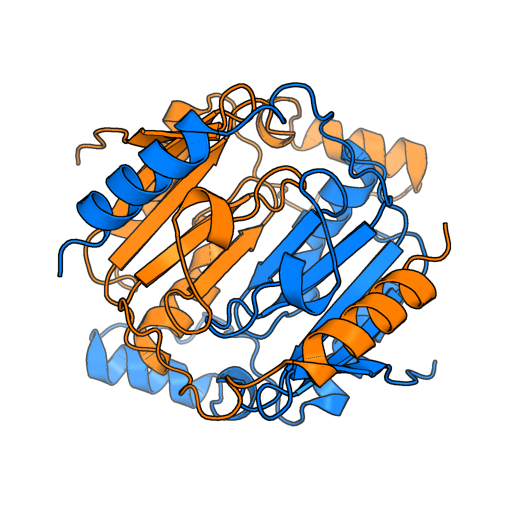 119 LEU B C 1
ATOM 2156 O O . LEU B 1 119 ? 86.208 19.108 99.653 1.00 16.06 119 LEU B O 1
ATOM 2161 N N . PRO B 1 120 ? 85.111 20.386 98.180 1.00 16.18 120 PRO B N 1
ATOM 2162 C CA . PRO B 1 120 ? 86.057 21.493 98.358 1.00 16.71 120 PRO B CA 1
ATOM 2163 C C . PRO B 1 120 ? 85.899 22.176 99.715 1.00 16.76 120 PRO B C 1
ATOM 2164 O O . PRO B 1 120 ? 84.887 21.972 100.407 1.00 17.08 120 PRO B O 1
ATOM 2168 N N . PHE B 1 121 ? 86.85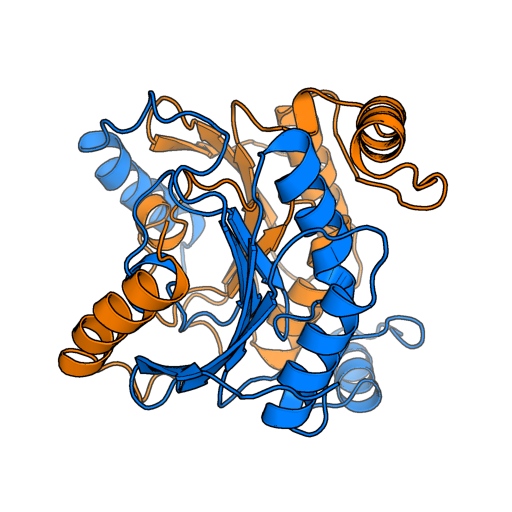8 23.026 100.022 1.00 14.45 121 PHE B N 1
ATOM 2169 C CA . PHE B 1 121 ? 86.798 23.908 101.202 1.00 17.25 121 PHE B CA 1
ATOM 2170 C C . PHE B 1 121 ? 87.218 25.326 100.846 1.00 17.77 121 PHE B C 1
ATOM 2171 O O . PHE B 1 121 ? 87.989 25.567 99.880 1.00 19.99 121 PHE B O 1
ATOM 2179 N N . ARG B 1 122 ? 86.811 26.258 101.715 1.00 20.71 122 ARG B N 1
ATOM 2180 C CA . ARG B 1 122 ? 86.973 27.719 101.490 1.00 21.86 122 ARG B CA 1
ATOM 2181 C C . ARG B 1 122 ? 88.121 28.302 102.326 1.00 20.80 122 ARG B C 1
ATOM 2182 O O . ARG B 1 122 ? 88.578 29.399 101.990 1.00 22.29 122 ARG B O 1
ATOM 2190 N N . ASP B 1 123 ? 88.640 27.584 103.313 1.00 16.03 123 ASP B N 1
ATOM 2191 C CA . ASP B 1 123 ? 89.742 28.115 104.166 1.00 19.01 123 ASP B CA 1
ATOM 2192 C C . ASP B 1 123 ? 90.584 26.920 104.597 1.00 15.13 123 ASP B C 1
ATOM 2193 O O . ASP B 1 123 ? 90.013 25.960 105.064 1.00 16.38 123 ASP B O 1
ATOM 2198 N N . LEU B 1 124 ? 91.908 27.001 104.425 1.00 16.33 124 LEU B N 1
ATOM 2199 C CA . LEU B 1 124 ? 92.794 25.829 104.575 1.00 16.76 124 LEU B CA 1
ATOM 2200 C C . LEU B 1 124 ? 92.827 25.391 106.036 1.00 17.05 124 LEU B C 1
ATOM 2201 O O . LEU B 1 124 ? 92.614 24.226 106.284 1.00 18.17 124 LEU B O 1
ATOM 2206 N N . GLU B 1 125 ? 93.082 26.308 106.964 1.00 16.95 125 GLU B N 1
ATOM 2207 C CA . GLU B 1 125 ? 93.122 25.944 108.404 1.00 16.85 125 GLU B CA 1
ATOM 2208 C C . GLU B 1 125 ? 91.724 25.554 108.908 1.00 15.03 125 GLU B C 1
ATOM 2209 O O . GLU B 1 125 ? 91.630 24.593 109.711 1.00 15.51 125 GLU B O 1
ATOM 2215 N N . ALA B 1 126 ? 90.641 26.151 108.409 1.00 16.47 126 ALA B N 1
ATOM 2216 C CA . ALA B 1 126 ? 89.272 25.739 108.810 1.00 16.79 126 ALA B CA 1
ATOM 2217 C C . ALA B 1 126 ? 89.045 24.270 108.433 1.00 17.47 126 ALA B C 1
ATOM 2218 O O . ALA B 1 126 ? 88.424 23.510 109.171 1.00 16.29 126 ALA B O 1
ATOM 2220 N N . SER B 1 127 ? 89.441 23.897 107.232 1.00 16.97 127 SER B N 1
ATOM 2221 C CA . SER B 1 127 ? 89.251 22.536 106.682 1.00 15.79 127 SER B CA 1
ATOM 2222 C C . SER B 1 127 ? 89.972 21.484 107.526 1.00 15.78 127 SER B C 1
ATOM 2223 O O . SER B 1 127 ? 89.445 20.365 107.574 1.00 17.29 127 SER B O 1
ATOM 2226 N N . VAL B 1 128 ? 91.103 21.840 108.140 1.00 17.80 128 VAL B N 1
ATOM 2227 C CA . VAL B 1 128 ? 91.849 20.929 109.058 1.00 14.36 128 VAL B CA 1
ATOM 2228 C C . VAL B 1 128 ? 91.082 20.865 110.378 1.00 16.41 128 VAL B C 1
ATOM 2229 O O . VAL B 1 128 ? 90.778 19.768 110.837 1.00 16.70 128 VAL B O 1
ATOM 2233 N N . ARG B 1 129 ? 90.633 22.012 110.888 1.00 16.60 129 ARG B N 1
ATOM 2234 C CA . ARG B 1 129 ? 89.855 22.053 112.153 1.00 19.67 129 ARG B CA 1
ATOM 2235 C C . ARG B 1 129 ? 88.573 21.243 112.011 1.00 18.53 129 ARG B C 1
ATOM 2236 O O . ARG B 1 129 ? 88.324 20.376 112.865 1.00 19.29 129 ARG B O 1
ATOM 2244 N N . GLU B 1 130 ? 87.860 21.436 110.903 1.00 18.70 130 GLU B N 1
ATOM 2245 C CA . GLU B 1 130 ? 86.583 20.754 110.582 1.00 17.53 130 GLU B CA 1
ATOM 2246 C C . GLU B 1 130 ? 86.859 19.244 110.544 1.00 16.63 130 GLU B C 1
ATOM 2247 O O . GLU B 1 130 ? 86.059 18.475 111.143 1.00 16.86 130 GLU B O 1
ATOM 2253 N N . ASP B 1 131 ? 87.967 18.850 109.917 1.00 14.08 131 ASP B N 1
ATOM 2254 C CA . ASP B 1 131 ? 88.217 17.417 109.584 1.00 14.28 131 ASP B CA 1
ATOM 2255 C C . ASP B 1 131 ? 88.682 16.717 110.864 1.00 15.66 131 ASP B C 1
ATOM 2256 O O . ASP B 1 131 ? 88.264 15.579 111.107 1.00 15.44 131 ASP B O 1
ATOM 2261 N N . VAL B 1 132 ? 89.448 17.393 111.722 1.00 14.72 132 VAL B N 1
ATOM 2262 C CA . VAL B 1 132 ? 89.864 16.840 113.049 1.00 15.70 132 VAL B CA 1
ATOM 2263 C C . VAL B 1 132 ? 88.659 16.680 113.962 1.00 14.90 132 VAL B C 1
ATOM 2264 O O . VAL B 1 132 ? 88.477 15.566 114.533 1.00 17.21 132 VAL B O 1
ATOM 2268 N N . ARG B 1 133 ? 87.853 17.722 114.076 1.00 18.52 133 ARG B N 1
ATOM 2269 C CA . ARG B 1 133 ? 86.629 17.710 114.920 1.00 19.98 133 ARG B CA 1
ATOM 2270 C C . ARG B 1 133 ? 85.662 16.632 114.428 1.00 17.38 133 ARG B C 1
ATOM 2271 O O . ARG B 1 133 ? 85.038 15.968 115.299 1.00 18.23 133 ARG B O 1
ATOM 2279 N N . PHE B 1 134 ? 85.512 16.449 113.106 1.00 16.25 134 PHE B N 1
ATOM 2280 C CA . PHE B 1 134 ? 84.658 15.384 112.543 1.00 16.70 134 PHE B CA 1
ATOM 2281 C C . PHE B 1 134 ? 85.091 14.030 113.139 1.00 15.80 134 PHE B C 1
ATOM 2282 O O . PHE B 1 134 ? 84.243 13.273 113.635 1.00 16.24 134 PHE B O 1
ATOM 2290 N N . LEU B 1 135 ? 86.388 13.726 113.045 1.00 16.33 135 LEU B N 1
ATOM 2291 C CA . LEU B 1 135 ? 86.884 12.389 113.464 1.00 15.50 135 LEU B CA 1
ATOM 2292 C C . LEU B 1 135 ? 86.771 12.248 114.988 1.00 15.05 135 LEU B C 1
ATOM 2293 O O . LEU B 1 135 ? 86.290 11.186 115.475 1.00 17.45 135 LEU B O 1
ATOM 2298 N N . ARG B 1 136 ? 87.101 13.305 115.744 1.00 17.62 136 ARG B N 1
ATOM 2299 C CA . ARG B 1 136 ? 86.988 13.229 117.221 1.00 17.99 136 ARG B CA 1
ATOM 2300 C C . ARG B 1 136 ? 85.530 12.944 117.588 1.00 19.00 136 ARG B C 1
ATOM 2301 O O . ARG B 1 136 ? 85.316 12.228 118.563 1.00 20.97 136 ARG B O 1
ATOM 2309 N N . GLY B 1 137 ? 84.582 13.539 116.861 1.00 19.15 137 GLY B N 1
ATOM 2310 C CA . GLY B 1 137 ? 83.128 13.463 117.129 1.00 19.50 137 GLY B CA 1
ATOM 2311 C C . GLY B 1 137 ? 82.497 12.161 116.699 1.00 20.55 137 GLY B C 1
ATOM 2312 O O . GLY B 1 137 ? 81.334 11.826 117.132 1.00 28.27 137 GLY B O 1
ATOM 2313 N N . SER B 1 138 ? 83.202 11.390 115.899 1.00 17.38 138 SER B N 1
ATOM 2314 C CA . SER B 1 138 ? 82.657 10.125 115.350 1.00 20.38 138 SER B CA 1
ATOM 2315 C C . SER B 1 138 ? 82.687 9.052 116.446 1.00 20.62 138 SER B C 1
ATOM 2316 O O . SER B 1 138 ? 83.768 8.818 117.000 1.00 22.28 138 SER B O 1
ATOM 2319 N N . ARG B 1 139 ? 81.570 8.363 116.671 1.00 20.61 139 ARG B N 1
ATOM 2320 C CA . ARG B 1 139 ? 81.542 7.220 117.617 1.00 24.17 139 ARG B CA 1
ATOM 2321 C C . ARG B 1 139 ? 82.331 6.030 117.038 1.00 23.29 139 ARG B C 1
ATOM 2322 O O . ARG B 1 139 ? 82.515 5.049 117.790 1.00 26.75 139 ARG B O 1
ATOM 2330 N N . LEU B 1 140 ? 82.769 6.063 115.775 1.00 20.48 140 LEU B N 1
ATOM 2331 C CA . LEU B 1 140 ? 83.426 4.904 115.089 1.00 18.98 140 LEU B CA 1
ATOM 2332 C C . LEU B 1 140 ? 84.937 5.075 114.941 1.00 18.63 140 LEU B C 1
ATOM 2333 O O . LEU B 1 140 ? 85.566 4.219 114.279 1.00 17.78 140 LEU B O 1
ATOM 2338 N N . VAL B 1 141 ? 85.495 6.139 115.506 1.00 21.61 141 VAL B N 1
ATOM 2339 C CA . VAL B 1 141 ? 86.962 6.434 115.477 1.00 20.46 141 VAL B CA 1
ATOM 2340 C C . VAL B 1 141 ? 87.437 6.584 116.916 1.00 22.85 141 VAL B C 1
ATOM 2341 O O . VAL B 1 141 ? 86.858 7.454 117.624 1.00 23.01 141 VAL B O 1
ATOM 2345 N N . GLN B 1 142 ? 88.396 5.748 117.340 1.00 19.89 142 GLN B N 1
ATOM 2346 C CA . GLN B 1 142 ? 88.956 5.770 118.714 1.00 23.92 142 GLN B CA 1
ATOM 2347 C C . GLN B 1 142 ? 90.246 6.591 118.656 1.00 23.72 142 GLN B C 1
ATOM 2348 O O . GLN B 1 142 ? 90.823 6.747 117.553 1.00 22.37 142 GLN B O 1
ATOM 2354 N N . GLY B 1 143 ? 90.643 7.199 119.776 1.00 25.71 143 GLY B N 1
ATOM 2355 C CA . GLY B 1 143 ? 92.018 7.685 119.956 1.00 23.59 143 GLY B CA 1
ATOM 2356 C C . GLY B 1 143 ? 92.230 9.142 119.589 1.00 23.73 143 GLY B C 1
ATOM 2357 O O . GLY B 1 143 ? 91.259 9.835 119.198 1.00 23.52 143 GLY B O 1
ATOM 2358 N N . ASN B 1 144 ? 93.480 9.595 119.626 1.00 17.95 144 ASN B N 1
ATOM 2359 C CA . ASN B 1 144 ? 93.775 11.043 119.446 1.00 18.93 144 ASN B CA 1
ATOM 2360 C C . ASN B 1 144 ? 93.835 11.376 117.966 1.00 19.42 144 ASN B C 1
ATOM 2361 O O . ASN B 1 144 ? 94.255 10.522 117.201 1.00 21.13 144 ASN B O 1
ATOM 2366 N N . VAL B 1 145 ? 93.418 12.591 117.630 1.00 18.21 145 VAL B N 1
ATOM 2367 C CA . VAL B 1 145 ? 93.442 13.109 116.236 1.00 17.38 145 VAL B CA 1
ATOM 2368 C C . VAL B 1 145 ? 94.194 14.433 116.224 1.00 17.58 145 VAL B C 1
ATOM 2369 O O . VAL B 1 145 ? 93.781 15.341 117.022 1.00 19.25 145 VAL B O 1
ATOM 2373 N N . THR B 1 146 ? 95.298 14.490 115.459 1.00 16.90 146 THR B N 1
ATOM 2374 C CA . THR B 1 146 ? 96.162 15.687 115.287 1.00 17.10 146 THR B CA 1
ATOM 2375 C C . THR B 1 146 ? 96.104 16.246 113.850 1.00 17.51 146 THR B C 1
ATOM 2376 O O . THR B 1 146 ? 96.230 15.466 112.884 1.00 19.34 146 THR B O 1
ATOM 2380 N N . GLY B 1 147 ? 95.906 17.554 113.755 1.00 17.88 147 GLY B N 1
ATOM 2381 C CA . GLY B 1 147 ? 95.807 18.271 112.477 1.00 14.42 147 GLY B CA 1
ATOM 2382 C C . GLY B 1 147 ? 97.106 18.959 112.139 1.00 15.45 147 GLY B C 1
ATOM 2383 O O . GLY B 1 147 ? 97.737 19.532 113.058 1.00 13.48 147 GLY B O 1
ATOM 2384 N N . TYR B 1 148 ? 97.406 19.025 110.845 1.00 15.23 148 TYR B N 1
ATOM 2385 C CA . TYR B 1 148 ? 98.583 19.707 110.273 1.00 13.24 148 TYR B CA 1
ATOM 2386 C C . TYR B 1 148 ? 98.236 20.419 108.961 1.00 15.83 148 TYR B C 1
ATOM 2387 O O . TYR B 1 148 ? 97.381 19.977 108.226 1.00 12.51 148 TYR B O 1
ATOM 2396 N N . VAL B 1 149 ? 99.048 21.432 108.654 1.00 15.78 149 VAL B N 1
ATOM 2397 C CA . VAL B 1 149 ? 99.171 22.016 107.293 1.00 14.61 149 VAL B CA 1
ATOM 2398 C C . VAL B 1 149 ? 100.575 21.666 106.797 1.00 17.59 149 VAL B C 1
ATOM 2399 O O . VAL B 1 149 ? 101.560 21.946 107.503 1.00 17.12 149 VAL B O 1
ATOM 2403 N N . TYR B 1 150 ? 100.664 20.951 105.675 1.00 17.02 150 TYR B N 1
ATOM 2404 C CA . TYR B 1 150 ? 101.953 20.766 104.974 1.00 17.85 150 TYR B CA 1
ATOM 2405 C C . TYR B 1 150 ? 102.165 21.961 104.035 1.00 17.67 150 TYR B C 1
ATOM 2406 O O . TYR B 1 150 ? 101.318 22.223 103.141 1.00 12.92 150 TYR B O 1
ATOM 2415 N N . GLU B 1 151 ? 103.306 22.648 104.182 1.00 18.85 151 GLU B N 1
ATOM 2416 C CA . GLU B 1 151 ? 103.685 23.764 103.274 1.00 21.25 151 GLU B CA 1
ATOM 2417 C C . GLU B 1 151 ? 104.465 23.238 102.062 1.00 20.30 151 GLU B C 1
ATOM 2418 O O . GLU B 1 151 ? 105.686 22.887 102.222 1.00 21.63 151 GLU B O 1
ATOM 2424 N N . VAL B 1 152 ? 103.795 23.095 100.909 1.00 20.92 152 VAL B N 1
ATOM 2425 C CA . VAL B 1 152 ? 104.448 22.598 99.662 1.00 19.63 152 VAL B CA 1
ATOM 2426 C C . VAL B 1 152 ? 105.674 23.461 99.346 1.00 20.23 152 VAL B C 1
ATOM 2427 O O . VAL B 1 152 ? 106.562 22.958 98.673 1.00 21.33 152 VAL B O 1
ATOM 2431 N N . GLU B 1 153 ? 105.688 24.739 99.725 1.00 21.71 153 GLU B N 1
ATOM 2432 C CA . GLU B 1 153 ? 106.758 25.686 99.327 1.00 25.75 153 GLU B CA 1
ATOM 2433 C C . GLU B 1 153 ? 108.043 25.453 100.128 1.00 26.05 153 GLU B C 1
ATOM 2434 O O . GLU B 1 153 ? 109.127 25.851 99.618 1.00 24.31 153 GLU B O 1
ATOM 2440 N N . ARG B 1 154 ? 107.954 24.836 101.305 1.00 25.65 154 ARG B N 1
ATOM 2441 C CA . ARG B 1 154 ? 109.118 24.666 102.213 1.00 28.31 154 ARG B CA 1
ATOM 2442 C C . ARG B 1 154 ? 109.379 23.216 102.650 1.00 27.59 154 ARG B C 1
ATOM 2443 O O . ARG B 1 154 ? 110.416 23.013 103.295 1.00 26.40 154 ARG B O 1
ATOM 2451 N N . GLY B 1 155 ? 108.493 22.244 102.383 1.00 22.20 155 GLY B N 1
ATOM 2452 C CA . GLY B 1 155 ? 108.617 20.858 102.904 1.00 23.35 155 GLY B CA 1
ATOM 2453 C C . GLY B 1 155 ? 108.263 20.718 104.383 1.00 22.26 155 GLY B C 1
ATOM 2454 O O . GLY B 1 155 ? 108.585 19.648 104.962 1.00 22.02 155 GLY B O 1
ATOM 2455 N N . ARG B 1 156 ? 107.561 21.706 104.948 1.00 22.67 156 ARG B N 1
ATOM 2456 C CA . ARG B 1 156 ? 107.408 21.916 106.407 1.00 24.31 156 ARG B CA 1
ATOM 2457 C C . ARG B 1 156 ? 106.003 21.509 106.858 1.00 20.40 156 ARG B C 1
ATOM 2458 O O . ARG B 1 156 ? 105.047 21.974 106.252 1.00 20.75 156 ARG B O 1
ATOM 2466 N N . LEU B 1 157 ? 105.918 20.569 107.805 1.00 18.88 157 LEU B N 1
ATOM 2467 C CA . LEU B 1 157 ? 104.677 20.171 108.533 1.00 18.97 157 LEU B CA 1
ATOM 2468 C C . LEU B 1 157 ? 104.419 21.176 109.647 1.00 21.97 157 LEU B C 1
ATOM 2469 O O . LEU B 1 157 ? 105.317 21.297 110.535 1.00 19.30 157 LEU B O 1
ATOM 2474 N N . VAL B 1 158 ? 103.261 21.845 109.645 1.00 18.51 158 VAL B N 1
ATOM 2475 C CA . VAL B 1 158 ? 102.900 22.795 110.724 1.00 20.62 158 VAL B CA 1
ATOM 2476 C C . VAL B 1 158 ? 101.721 22.235 111.510 1.00 19.46 158 VAL B C 1
ATOM 2477 O O . VAL B 1 158 ? 100.682 22.072 110.956 1.00 16.81 158 VAL B O 1
ATOM 2481 N N . ARG B 1 159 ? 101.960 21.873 112.770 1.00 18.77 159 ARG B N 1
ATOM 2482 C CA . ARG B 1 159 ? 100.898 21.418 113.681 1.00 17.86 159 ARG B CA 1
ATOM 2483 C C . ARG B 1 159 ? 99.904 22.555 113.880 1.00 18.92 159 ARG B C 1
ATOM 2484 O O . ARG B 1 159 ? 100.339 23.727 114.100 1.00 19.54 159 ARG B O 1
ATOM 2492 N N . LEU B 1 160 ? 98.620 22.212 113.952 1.00 18.31 160 LEU B N 1
ATOM 2493 C CA . LEU B 1 160 ? 97.551 23.144 114.351 1.00 22.59 160 LEU B CA 1
ATOM 2494 C C . LEU B 1 160 ? 97.110 22.746 115.763 1.00 25.30 160 LEU B C 1
ATOM 2495 O O . LEU B 1 160 ? 96.980 21.526 116.052 1.00 27.16 160 LEU B O 1
ATOM 2500 N N . ASP B 1 161 ? 96.761 23.718 116.582 1.00 26.37 161 ASP B N 1
ATOM 2501 C CA . ASP B 1 161 ? 96.042 23.435 117.843 1.00 28.03 161 ASP B CA 1
ATOM 2502 C C . ASP B 1 161 ? 94.548 23.475 117.506 1.00 29.47 161 ASP B C 1
ATOM 2503 O O . ASP B 1 161 ? 94.090 24.527 117.047 1.00 32.12 161 ASP B O 1
ATOM 2508 N N . VAL B 1 162 ? 93.851 22.344 117.622 1.00 25.94 162 VAL B N 1
ATOM 2509 C CA . VAL B 1 162 ? 92.386 22.252 117.378 1.00 24.46 162 VAL B CA 1
ATOM 2510 C C . VAL B 1 162 ? 91.722 21.971 118.723 1.00 26.92 162 VAL B C 1
ATOM 2511 O O . VAL B 1 162 ? 92.037 20.938 119.286 1.00 26.34 162 VAL B O 1
ATOM 2515 N N . SER B 1 163 ? 90.865 22.860 119.233 1.00 36.39 163 SER B N 1
ATOM 2516 C CA . SER B 1 163 ? 90.144 22.630 120.517 1.00 42.32 163 SER B CA 1
ATOM 2517 C C . SER B 1 163 ? 88.796 21.950 120.233 1.00 49.67 163 SER B C 1
ATOM 2518 O O . SER B 1 163 ? 88.419 21.836 119.032 1.00 47.31 163 SER B O 1
ATOM 2521 N N . ASP B 1 164 ? 88.121 21.474 121.286 1.00 55.58 164 ASP B N 1
ATOM 2522 C CA . ASP B 1 164 ? 86.696 21.042 121.266 1.00 61.41 164 ASP B CA 1
ATOM 2523 C C . ASP B 1 164 ? 86.492 20.041 120.116 1.00 65.25 164 ASP B C 1
ATOM 2524 O O . ASP B 1 164 ? 85.418 19.919 119.512 1.00 67.33 164 ASP B O 1
#

Radius of gyration: 18.43 Å; Cα contacts (8 Å, |Δi|>4): 723; chains: 2; bounding box: 43×41×44 Å

Sequence (328 aa):
MTNVADIEAANAQYAAAFTKGHLPGPPKRKLAVVTCMDARIDVFSVLGLTEGDAHVIRNAGGRASEALRSLIISQRLGGTEEVVVIHHTDCGMLTFSDEDIRAKIREELGEDASDIKFLPFRDLEASVREDVRFLRGSRLVQGNVTGYVYEVERGRLVRLDVSDMTNVADIEAANAQYAAAFTKGHLPGPPKRKLAVVTCMDARIDVFSVLGLTEGDAHVIRNAGGRASEALRSLIISQRLGGTEEVVVIHHTDCGMLTFSDEDIRAKIREELGEDASDIKFLPFRDLEASVREDVRFLRGSRLVQGNVTGYVYEVERGRLVRLDVSD

Solvent-accessible surface area: 14280 Å² total; per-residue (Å²): 224,72,14,31,57,52,1,50,70,30,2,62,130,28,19,93,83,30,120,78,10,171,50,90,20,80,4,170,47,88,0,0,0,0,0,7,7,10,0,11,4,12,4,13,50,2,0,31,12,74,29,6,9,1,12,0,2,6,6,0,0,0,14,0,59,35,2,30,9,0,0,0,6,0,3,24,53,9,42,4,89,30,0,0,0,5,0,2,31,84,4,30,5,67,86,88,52,33,122,67,4,47,46,72,0,140,133,83,46,44,44,101,5,62,143,47,147,0,41,34,16,229,74,23,78,52,2,0,65,105,3,0,96,82,1,110,60,22,191,34,18,78,52,116,5,22,1,0,12,2,35,8,98,140,0,91,18,45,135,25,134,18,76,169,174,88,8,32,61,65,0,52,64,22,7,66,140,35,22,93,84,36,122,72,22,187,54,89,24,76,5,165,56,88,0,0,0,0,0,6,8,10,0,14,3,15,5,12,41,2,2,39,13,65,26,6,16,1,12,1,2,7,6,1,0,0,16,0,61,34,1,35,12,0,0,1,6,0,5,25,40,10,43,6,91,31,0,0,0,5,0,1,41,90,3,32,2,68,109,16,51,37,106,71,0,32,27,79,0,128,129,91,38,65,49,111,8,62,143,43,152,0,47,35,16,236,78,24,94,45,1,0,78,103,5,0,95,81,0,102,65,20,196,31,16,95,45,116,5,23,1,0,11,2,44,6,110,129,0,80,8,45,134,23,121,13,69,158

Nearest PDB structures (foldseek):
  6jqd-assembly1_B  TM=1.006E+00  e=3.341E-35  Aspergillus fumigatus Af293
  6jqc-assembly1_B  TM=1.004E+00  e=1.747E-33  Aspergillus fumigatus Af293
  5ztp-assembly1_B  TM=9.524E-01  e=3.236E-20  Glaciozyma antarctica
  4yf5-assembly1_A  TM=9.316E-01  e=3.684E-20  Mycobacterium tuberculosis CDC1551
  3las-assembly1_B  TM=9.515E-01  e=1.184E-19  Streptococcus mutans

CATH classification: 3.40.1050.10

Organism: Aspergillus fumigatus (strain ATCC MYA-4609 / CBS 101355 / FGSC A1100 / Af293) (NCBI:txid330879)

Secondary structure (DSSP, 8-state):
--HHHHHHHHHHHHHHH---TT--SS-TT-EEEEEE--TT--HHHHHT--TTSEEEEEETT--HHHHHHHHHHHHHHH---EEEEEEETT-HHHH--HHHHHHHHHHHH----TT------S-HHHHHHHHHHHHHH-TT--SEEEEEEEETTTTEEEEEP---/--HHHHHHHHHHHHHHT---TT--SS-TT-EEEEEE--TT--HHHHHT--TTSEEEEEETT--HHHHHHHHHHHHHHH---EEEEEEETT-GGGT--HHHHHHHHHHHH----TT------S-HHHHHHHHHHHHHH-TT--SEEEEEEEETTTTEEEEE----

B-factor: mean 21.73, std 7.93, range [10.62, 67.79]

Foldseek 3Di:
DCVVVVVVVVVVVVVVPDDCVPQDQQAPQLEEEQEEPDPLDPPCVLPVNDPRHYHYHYYQQSALVVCLVVQLCNCVVRVRAEYEGEGEPPGPLQVDAPVRVQVVCCVPVVDGPVPDHRPGDNDSLVRQLCRLVVLVPDPSHHHHYWYWYQYSPPSDTGTDDHDD/DPVVVVVVVVVVVVVVPDDCVPQDQAAPQLEEEQEEPDPLDPPCVLVVNDPRHYHYHYYQQSALVVCVVVQLCNCPVRVRAEYEGEGEPPRPLQVDDPVRVQVVCCVPPVDGPPPDDRDRDNDRVVRQLVRLCVQVPDPSHHHHYWYWYQYSVPSDTHTDDHDD

InterPro domains:
  IPR001765 Carbonic anhydrase [PF00484] (32-99)
  IPR001765 Carbonic anhydrase [PTHR43175] (1-162)
  IPR001765 Carbonic anhydrase [SM00947] (24-161)
  IPR036874 Carbonic anhydrase superfamily [G3DSA:3.40.1050.10] (1-160)
  IPR036874 Carbonic anhydrase superfamily [SSF53056] (4-162)